Protein AF-A0A2V6LV92-F1 (afdb_monomer)

Nearest PDB structures (foldseek):
  1uk5-assembly1_A  TM=2.046E-01  e=1.422E+00  Mus musculus

Sequence (332 aa):
MMSRLGLGEHAKKVAHCPWHHDEHPSFSVFEGDDGFWHYKCFVCDTQGGDEIAFLVKHLGISRREAIKLYLEMAGFPPSRPPKSCEYPQSLASRKFPPSRRSPESPESPECLGYPMSNGQGLDGEVEKELQRLAASNACTERSIAKKRLWKLLRDLRAVDERIGPKLTNRELMPAFDEWHRLSQPFLDPAKTRDGYLAKFFAGLEKVRVPTGDGDTIKKALEGVWKLAPSELPMIPGCENAPESWRRIAALHRELSRLCGNGIYFLSYRDAAKAYDGLSHQSAYTITFALARLGVIKIVRIGDVRPNGRASEFRYLLSETENRVEEDAGFEL

pLDDT: mean 80.27, std 20.26, range [31.88, 98.06]

Solvent-accessible surface area (backbone atoms only — not comparable to full-atom values): 19850 Å² total; per-residue (Å²): 112,47,58,84,71,74,39,46,86,43,68,27,73,69,17,60,45,96,86,57,89,66,100,59,64,45,17,28,33,45,73,44,99,84,75,44,55,32,40,37,24,76,74,93,32,73,84,44,39,44,65,49,53,47,42,21,66,75,68,72,44,53,67,70,54,24,49,50,51,51,32,41,74,70,72,47,65,80,71,77,75,77,76,74,82,76,71,83,90,76,80,93,77,79,84,80,81,83,89,77,82,84,80,82,86,81,82,86,77,91,77,80,84,73,83,76,80,81,76,82,71,61,63,69,53,53,43,52,49,43,32,52,46,16,56,77,32,34,42,90,46,67,89,40,54,69,62,27,52,53,50,34,43,16,46,53,43,37,51,28,68,70,71,64,64,77,76,46,72,77,63,47,44,59,20,52,52,44,21,48,64,62,16,51,92,33,51,62,86,92,56,52,70,65,62,51,50,52,51,49,59,60,37,54,77,64,55,84,64,30,56,69,58,72,46,41,62,55,52,20,42,58,50,48,73,69,52,54,85,86,73,39,55,83,48,65,101,33,90,84,57,54,66,63,54,24,31,37,52,32,33,44,48,40,39,16,58,77,47,76,67,35,75,37,75,53,43,41,68,60,46,14,69,48,36,90,93,49,44,41,66,56,30,44,55,46,52,53,50,37,34,74,49,54,45,30,43,80,74,39,86,44,48,91,52,92,92,36,52,57,22,30,35,32,60,56,71,66,93,72,83,75,72,75,88,82,78,83,80,89,80,133

Secondary structure (DSSP, 8-state):
-GGGGT-GGG-SSSB--SSS--SS--EEEEE-TTS-EEEEETTTEEEEEEHHHHHHHHH---HHHHHHHHHHHTT-PPP-----------S---PPPP----------------------SSHHHHHHHHHHHHHHTS-SSTT-HHHHHHHHHHHHHHHHHHHSSPPPHHHHHHHHHHHHHHHGGGS-TTS-HHHHHHHHHHHHTT--S-TTTHHHHHHHHHHHHH--GGGSPPBTTBTT--HHHHHHHHHHHHHHHHTTTS-EEE-HHHHGGGSTT--HHHHHHHHHHHHHTTSEEEEEPPP-STTPPPEEEEE---TTTT----------

Radius of gyration: 30.47 Å; Cα contacts (8 Å, |Δi|>4): 358; chains: 1; bounding box: 64×69×102 Å

Mean predicted aligned error: 19.32 Å

Foldseek 3Di:
DCVVVVNPVLAAQWAQDPPDGDPGTQKGWDQDPVRFIWIAGVPPRVPTGGQLVVCCVVVVDDSVVSVQVVCVVVVNHDDDPDPPPPDPPPDPDDDDDDDDDDDDDDDDDDDDDDDDPPPPDPLVVLLVVLQVLLLVLADPAAPCLVVSLLLSLLQLVVSQVVVPHGDDPVSNVSSLVSSCVRNVVHDDPVDDSVNVVVVNVVSNVVDDHHPVRVCQLVVLLVVLVPDDLVRFDQQAPCNPDDSLLSLLLSSLVSSCVSVVQDKGFDQLCSSQSSDPPRDSVNSVVSVVVSCVSQQKPFPAPWDPDDVIGGTIMGGGDDPPPPPDPPDPDDDD

Structure (mmCIF, N/CA/C/O backbone):
data_AF-A0A2V6LV92-F1
#
_entry.id   AF-A0A2V6LV92-F1
#
loop_
_atom_site.group_PDB
_atom_site.id
_atom_site.type_symbol
_atom_site.label_atom_id
_atom_site.label_alt_id
_atom_site.label_comp_id
_atom_site.label_asym_id
_atom_site.label_entity_id
_atom_site.label_seq_id
_atom_site.pdbx_PDB_ins_code
_atom_site.Cartn_x
_atom_site.Cartn_y
_atom_site.Cartn_z
_atom_site.occupancy
_atom_site.B_iso_or_equiv
_atom_site.auth_seq_id
_atom_site.auth_comp_id
_atom_site.auth_asym_id
_atom_site.auth_atom_id
_atom_site.pdbx_PDB_model_num
ATOM 1 N N . MET A 1 1 ? 1.510 -35.273 3.169 1.00 87.75 1 MET A N 1
ATOM 2 C CA . MET A 1 1 ? 2.611 -34.989 2.218 1.00 87.75 1 MET A CA 1
ATOM 3 C C . MET A 1 1 ? 3.891 -35.741 2.580 1.00 87.75 1 MET A C 1
ATOM 5 O O . MET A 1 1 ? 4.277 -36.603 1.807 1.00 87.75 1 MET A O 1
ATOM 9 N N . MET A 1 2 ? 4.504 -35.479 3.742 1.00 90.12 2 MET A N 1
ATOM 10 C CA . MET A 1 2 ? 5.805 -36.048 4.155 1.00 90.12 2 MET A CA 1
ATOM 11 C C . MET A 1 2 ? 5.931 -37.568 3.953 1.00 90.12 2 MET A C 1
ATOM 13 O O . MET A 1 2 ? 6.894 -38.023 3.345 1.00 90.12 2 MET A O 1
ATOM 17 N N . SER A 1 3 ? 4.926 -38.354 4.355 1.00 90.06 3 SER A N 1
ATOM 18 C CA . SER A 1 3 ? 4.940 -39.816 4.178 1.00 90.06 3 SER A CA 1
ATOM 19 C C . SER A 1 3 ? 5.021 -40.255 2.713 1.00 90.06 3 SER A C 1
ATOM 21 O O . SER A 1 3 ? 5.683 -41.240 2.410 1.00 90.06 3 SER A O 1
ATOM 23 N N . ARG A 1 4 ? 4.401 -39.511 1.784 1.00 88.69 4 ARG A N 1
ATOM 24 C CA . ARG A 1 4 ? 4.462 -39.814 0.341 1.00 88.69 4 ARG A CA 1
ATOM 25 C C . ARG A 1 4 ? 5.833 -39.528 -0.269 1.00 88.69 4 ARG A C 1
ATOM 27 O O . ARG A 1 4 ? 6.149 -40.083 -1.310 1.00 88.69 4 ARG A O 1
ATOM 34 N N . LEU A 1 5 ? 6.630 -38.682 0.381 1.00 89.94 5 LEU A N 1
ATOM 35 C CA . LEU A 1 5 ? 8.011 -38.384 -0.003 1.00 89.94 5 LEU A CA 1
ATOM 36 C C . LEU A 1 5 ? 9.019 -39.321 0.685 1.00 89.94 5 LEU A C 1
ATOM 38 O O . LEU A 1 5 ? 10.217 -39.092 0.589 1.00 89.94 5 LEU A O 1
ATOM 42 N N . GLY A 1 6 ? 8.558 -40.337 1.428 1.00 91.44 6 GLY A N 1
ATOM 43 C CA . GLY A 1 6 ? 9.434 -41.208 2.220 1.00 91.44 6 GLY A CA 1
ATOM 44 C C . GLY A 1 6 ? 9.990 -40.551 3.489 1.00 91.44 6 GLY A C 1
ATOM 45 O O . GLY A 1 6 ? 10.820 -41.139 4.169 1.00 91.44 6 GLY A O 1
ATOM 46 N N . LEU A 1 7 ? 9.509 -39.357 3.852 1.00 91.75 7 LEU A N 1
ATOM 47 C CA . LEU A 1 7 ? 9.980 -38.582 5.005 1.00 91.75 7 LEU A CA 1
ATOM 48 C C . LEU A 1 7 ? 9.027 -38.663 6.205 1.00 91.75 7 LEU A C 1
ATOM 50 O O . LEU A 1 7 ? 8.944 -37.729 7.004 1.00 91.75 7 LEU A O 1
ATOM 54 N N . GLY A 1 8 ? 8.277 -39.761 6.328 1.00 88.62 8 GLY A N 1
ATOM 55 C CA . GLY A 1 8 ? 7.291 -39.945 7.400 1.00 88.62 8 GLY A CA 1
ATOM 56 C C . GLY A 1 8 ? 7.893 -39.775 8.799 1.00 88.62 8 GLY A C 1
ATOM 57 O O . GLY A 1 8 ? 7.305 -39.102 9.641 1.00 88.62 8 GLY A O 1
ATOM 58 N N . GLU A 1 9 ? 9.112 -40.274 9.014 1.00 89.56 9 GLU A N 1
ATOM 59 C CA . GLU A 1 9 ? 9.805 -40.179 10.305 1.00 89.56 9 GLU A CA 1
ATOM 60 C C . GLU A 1 9 ? 10.190 -38.751 10.712 1.00 89.56 9 GLU A C 1
ATOM 62 O O . GLU A 1 9 ? 10.347 -38.478 11.905 1.00 89.56 9 GLU A O 1
ATOM 67 N N . HIS A 1 10 ? 10.283 -37.831 9.746 1.00 90.06 10 HIS A N 1
ATOM 68 C CA . HIS A 1 10 ? 10.599 -36.419 9.975 1.00 90.06 10 HIS A CA 1
ATOM 69 C C . HIS A 1 10 ? 9.350 -35.563 10.239 1.00 90.06 10 HIS A C 1
ATOM 71 O O . HIS A 1 10 ? 9.473 -34.389 10.583 1.00 90.06 10 HIS A O 1
ATOM 77 N N . ALA A 1 11 ? 8.142 -36.119 10.085 1.00 88.94 11 ALA A N 1
ATOM 78 C CA . ALA A 1 11 ? 6.872 -35.410 10.252 1.00 88.94 11 ALA A CA 1
ATOM 79 C C . ALA A 1 11 ? 6.479 -35.271 11.736 1.00 88.94 11 ALA A C 1
ATOM 81 O O . ALA A 1 11 ? 5.394 -35.671 12.155 1.00 88.94 11 ALA A O 1
ATOM 82 N N . LYS A 1 12 ? 7.399 -34.750 12.552 1.00 89.44 12 LYS A N 1
ATOM 83 C CA . LYS A 1 12 ? 7.270 -34.616 14.007 1.00 89.44 12 LYS A CA 1
ATOM 84 C C . LYS A 1 12 ? 7.594 -33.180 14.420 1.00 89.44 12 LYS A C 1
ATOM 86 O O . LYS A 1 12 ? 8.266 -32.446 13.695 1.00 89.44 12 LYS A O 1
ATOM 91 N N . LYS A 1 13 ? 7.169 -32.790 15.627 1.00 85.69 13 LYS A N 1
ATOM 92 C CA . LYS A 1 13 ? 7.526 -31.483 16.210 1.00 85.69 13 LYS A CA 1
ATOM 93 C C . LYS A 1 13 ? 9.037 -31.316 16.401 1.00 85.69 13 LYS A C 1
ATOM 95 O O . LYS A 1 13 ? 9.510 -30.188 16.436 1.00 85.69 13 LYS A O 1
ATOM 100 N N . VAL A 1 14 ? 9.778 -32.415 16.528 1.00 90.94 14 VAL A N 1
ATOM 101 C CA . VAL A 1 14 ? 11.237 -32.440 16.668 1.00 90.94 14 VAL A CA 1
ATOM 102 C C . VAL A 1 14 ? 11.775 -33.658 15.909 1.00 90.94 14 VAL A C 1
ATOM 104 O O . VAL A 1 14 ? 11.355 -34.782 16.181 1.00 90.94 14 VAL A O 1
ATOM 107 N N . ALA A 1 15 ? 12.669 -33.435 14.946 1.00 92.94 15 ALA A N 1
ATOM 108 C CA . ALA A 1 15 ? 13.313 -34.449 14.111 1.00 92.94 15 ALA A CA 1
ATOM 109 C C . ALA A 1 15 ? 14.683 -33.960 13.597 1.00 92.94 15 ALA A C 1
ATOM 111 O O . ALA A 1 15 ? 14.985 -32.767 13.629 1.00 92.94 15 ALA A O 1
ATOM 112 N N . HIS A 1 16 ? 15.522 -34.877 13.110 1.00 92.94 16 HIS A N 1
ATOM 113 C CA . HIS A 1 16 ? 16.739 -34.499 12.383 1.00 92.94 16 HIS A CA 1
ATOM 114 C C . HIS A 1 16 ? 16.386 -33.926 11.010 1.00 92.94 16 HIS A C 1
ATOM 116 O O . HIS A 1 16 ? 15.410 -34.347 10.376 1.00 92.94 16 HIS A O 1
ATOM 122 N N . CYS A 1 17 ? 17.174 -32.952 10.560 1.00 92.31 17 CYS A N 1
ATOM 123 C CA . CYS A 1 17 ? 16.940 -32.292 9.289 1.00 92.31 17 CYS A CA 1
ATOM 124 C C . CYS A 1 17 ? 17.170 -33.248 8.104 1.00 92.31 17 CYS A C 1
ATOM 126 O O . CYS A 1 17 ? 18.166 -33.962 8.079 1.00 92.31 17 CYS A O 1
ATOM 128 N N . PRO A 1 18 ? 16.294 -33.259 7.082 1.00 92.06 18 PRO A N 1
ATOM 129 C CA . PRO A 1 18 ? 16.501 -34.082 5.889 1.00 92.06 18 PRO A CA 1
ATOM 130 C C . PRO A 1 18 ? 17.562 -33.517 4.924 1.00 92.06 18 PRO A C 1
ATOM 132 O O . PRO A 1 18 ? 17.864 -34.156 3.920 1.00 92.06 18 PRO A O 1
ATOM 135 N N . TRP A 1 19 ? 18.097 -32.314 5.176 1.00 91.12 19 TRP A N 1
ATOM 136 C CA . TRP A 1 19 ? 19.005 -31.611 4.253 1.00 91.12 19 TRP A CA 1
ATOM 137 C C . TRP A 1 19 ? 20.427 -31.403 4.774 1.00 91.12 19 TRP A C 1
ATOM 139 O O . TRP A 1 19 ? 21.297 -31.009 4.001 1.00 91.12 19 TRP A O 1
ATOM 149 N N . HIS A 1 20 ? 20.672 -31.628 6.060 1.00 89.50 20 HIS A N 1
ATOM 150 C CA . HIS A 1 20 ? 22.019 -31.618 6.621 1.00 89.50 20 HIS A CA 1
ATOM 151 C C . HIS A 1 20 ? 22.108 -32.625 7.766 1.00 89.50 20 HIS A C 1
ATOM 153 O O . HIS A 1 20 ? 21.101 -33.225 8.140 1.00 89.50 20 HIS A O 1
ATOM 159 N N . HIS A 1 21 ? 23.329 -32.872 8.231 1.00 88.88 21 HIS A N 1
ATOM 160 C CA . HIS A 1 21 ? 23.581 -33.743 9.366 1.00 88.88 21 HIS A CA 1
ATOM 161 C C . HIS A 1 21 ? 23.803 -32.901 10.621 1.00 88.88 21 HIS A C 1
ATOM 163 O O . HIS A 1 21 ? 24.611 -31.970 10.611 1.00 88.88 21 HIS A O 1
ATOM 169 N N . ASP A 1 22 ? 23.104 -33.265 11.692 1.00 86.25 22 ASP A N 1
ATOM 170 C CA . ASP A 1 22 ? 23.035 -32.495 12.925 1.00 86.25 22 ASP A CA 1
ATOM 171 C C . ASP A 1 22 ? 23.148 -33.485 14.089 1.00 86.25 22 ASP A C 1
ATOM 173 O O . ASP A 1 22 ? 22.416 -34.480 14.117 1.00 86.25 22 ASP A O 1
ATOM 177 N N . GLU A 1 23 ? 24.005 -33.196 15.073 1.00 88.62 23 GLU A N 1
ATOM 178 C CA . GLU A 1 23 ? 24.118 -34.009 16.298 1.00 88.62 23 GLU A CA 1
ATOM 179 C C . GLU A 1 23 ? 22.825 -33.978 17.131 1.00 88.62 23 GLU A C 1
ATOM 181 O O . GLU A 1 23 ? 22.486 -34.944 17.816 1.00 88.62 23 GLU A O 1
ATOM 186 N N . HIS A 1 24 ? 22.065 -32.883 17.040 1.00 89.00 24 HIS A N 1
ATOM 187 C CA . HIS A 1 24 ? 20.801 -32.693 17.744 1.00 89.00 24 HIS A CA 1
ATOM 188 C C . HIS A 1 24 ? 19.654 -32.411 16.762 1.00 89.00 24 HIS A C 1
ATOM 190 O O . HIS A 1 24 ? 19.842 -31.621 15.835 1.00 89.00 24 HIS A O 1
ATOM 196 N N . PRO A 1 25 ? 18.453 -32.990 16.966 1.00 92.25 25 PRO A N 1
ATOM 197 C CA . PRO A 1 25 ? 17.283 -32.726 16.133 1.00 92.25 25 PRO A CA 1
ATOM 198 C C . PRO A 1 25 ? 16.989 -31.225 15.980 1.00 92.25 25 PRO A C 1
ATOM 200 O O . PRO A 1 25 ? 16.652 -30.552 16.953 1.00 92.25 25 PRO A O 1
ATOM 203 N N . SER A 1 26 ? 17.099 -30.697 14.759 1.00 92.06 26 SER A N 1
ATOM 204 C CA . SER A 1 26 ? 16.942 -29.262 14.481 1.00 92.06 26 SER A CA 1
ATOM 205 C C . SER A 1 26 ? 15.728 -28.913 13.612 1.00 92.06 26 SER A C 1
ATOM 207 O O . SER A 1 26 ? 15.494 -27.734 13.332 1.00 92.06 26 SER A O 1
ATOM 209 N N . PHE A 1 27 ? 14.974 -29.918 13.158 1.00 93.94 27 PHE A N 1
ATOM 210 C CA . PHE A 1 27 ? 13.873 -29.789 12.208 1.00 93.94 27 PHE A CA 1
ATOM 211 C C . PHE A 1 27 ? 12.519 -30.063 12.867 1.00 93.94 27 PHE A C 1
ATOM 213 O O . PHE A 1 27 ? 12.364 -31.001 13.647 1.00 93.94 27 PHE A O 1
ATOM 220 N N . SER A 1 28 ? 11.522 -29.259 12.516 1.00 92.94 28 SER A N 1
ATOM 221 C CA . SER A 1 28 ? 10.174 -29.331 13.073 1.00 92.94 28 SER A CA 1
ATOM 222 C C . SER A 1 28 ? 9.133 -29.187 11.975 1.00 92.94 28 SER A C 1
ATOM 224 O O . SER A 1 28 ? 9.243 -28.292 11.138 1.00 92.94 28 SER A O 1
ATOM 226 N N . VAL A 1 29 ? 8.092 -30.018 12.030 1.00 94.00 29 VAL A N 1
ATOM 227 C CA . VAL A 1 29 ? 6.849 -29.859 11.264 1.00 94.00 29 VAL A CA 1
ATOM 228 C C . VAL A 1 29 ? 5.715 -29.573 12.240 1.00 94.00 29 VAL A C 1
ATOM 230 O O . VAL A 1 29 ? 5.569 -30.274 13.245 1.00 94.00 29 VAL A O 1
ATOM 233 N N . PHE A 1 30 ? 4.931 -28.534 11.973 1.00 92.12 30 PHE A N 1
ATOM 234 C CA . PHE A 1 30 ? 3.865 -28.080 12.863 1.00 92.12 30 PHE A CA 1
ATOM 235 C C . PHE A 1 30 ? 2.719 -27.442 12.080 1.00 92.12 30 PHE A C 1
ATOM 237 O O . PHE A 1 30 ? 2.929 -26.855 11.024 1.00 92.12 30 PHE A O 1
ATOM 244 N N . GLU A 1 31 ? 1.508 -27.556 12.609 1.00 93.50 31 GLU A N 1
ATOM 245 C CA . GLU A 1 31 ? 0.354 -26.801 12.127 1.00 93.50 31 GLU A CA 1
ATOM 246 C C . GLU A 1 31 ? 0.413 -25.394 12.733 1.00 93.50 31 GLU A C 1
ATOM 248 O O . GLU A 1 31 ? 0.633 -25.244 13.938 1.00 93.50 31 GLU A O 1
ATOM 253 N N . GLY A 1 32 ? 0.323 -24.369 11.888 1.00 85.06 32 GLY A N 1
ATOM 254 C CA . GLY A 1 32 ? 0.280 -22.978 12.317 1.00 85.06 32 GLY A CA 1
ATOM 255 C C . GLY A 1 32 ? -1.109 -22.583 12.808 1.00 85.06 32 GLY A C 1
ATOM 256 O O . GLY A 1 32 ? -2.098 -23.268 12.551 1.00 85.06 32 GLY A O 1
ATOM 257 N N . ASP A 1 33 ? -1.204 -21.421 13.453 1.00 81.69 33 ASP A N 1
ATOM 258 C CA . ASP A 1 33 ? -2.491 -20.851 13.888 1.00 81.69 33 ASP A CA 1
ATOM 259 C C . ASP A 1 33 ? -3.422 -20.508 12.702 1.00 81.69 33 ASP A C 1
ATOM 261 O O . ASP A 1 33 ? -4.603 -20.221 12.884 1.00 81.69 33 ASP A O 1
ATOM 265 N N . ASP A 1 34 ? -2.888 -20.529 11.477 1.00 80.12 34 ASP A N 1
ATOM 266 C CA . ASP A 1 34 ? -3.608 -20.373 10.215 1.00 80.12 34 ASP A CA 1
ATOM 267 C C . ASP A 1 34 ? -4.232 -21.682 9.692 1.00 80.12 34 ASP A C 1
ATOM 269 O O . ASP A 1 34 ? -4.914 -21.661 8.667 1.00 80.12 34 ASP A O 1
ATOM 273 N N . GLY A 1 35 ? -4.020 -22.805 10.389 1.00 85.25 35 GLY A N 1
ATOM 274 C CA . GLY A 1 35 ? -4.479 -24.138 9.988 1.00 85.25 35 GLY A CA 1
ATOM 275 C C . GLY A 1 35 ? -3.673 -24.754 8.840 1.00 85.25 35 GLY A C 1
ATOM 276 O O . GLY A 1 35 ? -4.072 -25.782 8.292 1.00 85.25 35 GLY A O 1
ATOM 277 N N . PHE A 1 36 ? -2.557 -24.134 8.440 1.00 86.88 36 PHE A N 1
ATOM 278 C CA . PHE A 1 36 ? -1.657 -24.663 7.415 1.00 86.88 36 PHE A CA 1
ATOM 279 C C . PHE A 1 36 ? -0.448 -25.354 8.049 1.00 86.88 36 PHE A C 1
ATOM 281 O O . PHE A 1 36 ? -0.027 -25.023 9.159 1.00 86.88 36 PHE A O 1
ATOM 288 N N . TRP A 1 37 ? 0.129 -26.329 7.345 1.00 91.31 37 TRP A N 1
ATOM 289 C CA . TRP A 1 37 ? 1.306 -27.045 7.831 1.00 91.31 37 TRP A CA 1
ATOM 290 C C . TRP A 1 37 ? 2.590 -26.338 7.411 1.00 91.31 37 TRP A C 1
ATOM 292 O O . TRP A 1 37 ? 2.850 -26.113 6.232 1.00 91.31 37 TRP A O 1
ATOM 302 N N . HIS A 1 38 ? 3.445 -26.071 8.389 1.00 93.12 38 HIS A N 1
ATOM 303 C CA . HIS A 1 38 ? 4.733 -25.419 8.205 1.00 93.12 38 HIS A CA 1
ATOM 304 C C . HIS A 1 38 ? 5.876 -26.350 8.601 1.00 93.12 38 HIS A C 1
ATOM 306 O O . HIS A 1 38 ? 5.722 -27.267 9.414 1.00 93.12 38 HIS A O 1
ATOM 312 N N . TYR A 1 39 ? 7.053 -26.089 8.040 1.00 94.19 39 TYR A N 1
ATOM 313 C CA . TYR A 1 39 ? 8.309 -26.694 8.458 1.00 94.19 39 TYR A CA 1
ATOM 314 C C . TYR A 1 39 ? 9.326 -25.619 8.836 1.00 94.19 39 TYR A C 1
ATOM 316 O O . TYR A 1 39 ? 9.320 -24.507 8.302 1.00 94.19 39 TYR A O 1
ATOM 324 N N . LYS A 1 40 ? 10.260 -25.966 9.721 1.00 92.75 40 LYS A N 1
ATOM 325 C CA . LYS A 1 40 ? 11.398 -25.107 10.048 1.00 92.75 40 LYS A CA 1
ATOM 326 C C . LYS A 1 40 ? 12.612 -25.929 10.449 1.00 92.75 40 LYS A C 1
ATOM 328 O O . LYS A 1 40 ? 12.474 -26.915 11.162 1.00 92.75 40 LYS A O 1
ATOM 333 N N . CYS A 1 41 ? 13.796 -25.493 10.022 1.00 91.88 41 CYS A N 1
ATOM 334 C CA . CYS A 1 41 ? 15.063 -25.976 10.559 1.00 91.88 41 CYS A CA 1
ATOM 335 C C . CYS A 1 41 ? 15.828 -24.803 11.167 1.00 91.88 41 CYS A C 1
ATOM 337 O O . CYS A 1 41 ? 16.206 -23.879 10.456 1.00 91.88 41 CYS A O 1
ATOM 339 N N . PHE A 1 42 ? 16.106 -24.830 12.466 1.00 87.94 42 PHE A N 1
ATOM 340 C CA . PHE A 1 42 ? 16.739 -23.683 13.132 1.00 87.94 42 PHE A CA 1
ATOM 341 C C . PHE A 1 42 ? 18.220 -23.479 12.756 1.00 87.94 42 PHE A C 1
ATOM 343 O O . PHE A 1 42 ? 18.794 -22.463 13.137 1.00 87.94 42 PHE A O 1
ATOM 350 N N . VAL A 1 43 ? 18.812 -24.400 11.984 1.00 85.94 43 VAL A N 1
ATOM 351 C CA . VAL A 1 43 ? 20.209 -24.348 11.524 1.00 85.94 43 VAL A CA 1
ATOM 352 C C . VAL A 1 43 ? 20.297 -23.981 10.038 1.00 85.94 43 VAL A C 1
ATOM 354 O O . VAL A 1 43 ? 20.728 -22.882 9.700 1.00 85.94 43 VAL A O 1
ATOM 357 N N . CYS A 1 44 ? 19.859 -24.859 9.127 1.00 84.38 44 CYS A N 1
ATOM 358 C CA . CYS A 1 44 ? 20.032 -24.654 7.681 1.00 84.38 44 CYS A CA 1
ATOM 359 C C . CYS A 1 44 ? 18.871 -23.907 6.995 1.00 84.38 44 CYS A C 1
ATOM 361 O O . CYS A 1 44 ? 18.922 -23.658 5.788 1.00 84.38 44 CYS A O 1
ATOM 363 N N . ASP A 1 45 ? 17.773 -23.630 7.707 1.00 78.00 45 ASP A N 1
ATOM 364 C CA . ASP A 1 45 ? 16.598 -22.950 7.149 1.00 78.00 45 ASP A CA 1
ATOM 365 C C . ASP A 1 45 ? 15.838 -22.136 8.197 1.00 78.00 45 ASP A C 1
ATOM 367 O O . ASP A 1 45 ? 14.710 -22.453 8.590 1.00 78.00 45 ASP A O 1
ATOM 371 N N . THR A 1 46 ? 16.485 -21.072 8.667 1.00 71.62 46 THR A N 1
ATOM 372 C CA . THR A 1 46 ? 15.979 -20.240 9.764 1.00 71.62 46 THR A CA 1
ATOM 373 C C . THR A 1 46 ? 14.652 -19.548 9.444 1.00 71.62 46 THR A C 1
ATOM 375 O O . THR A 1 46 ? 13.924 -19.180 10.370 1.00 71.62 46 THR A O 1
ATOM 378 N N . GLN A 1 47 ? 14.317 -19.399 8.158 1.00 78.69 47 GLN A N 1
ATOM 379 C CA . GLN A 1 47 ? 13.036 -18.857 7.705 1.00 78.69 47 GLN A CA 1
ATOM 380 C C . GLN A 1 47 ? 11.926 -19.914 7.760 1.00 78.69 47 GLN A C 1
ATOM 382 O O . GLN A 1 47 ? 10.828 -19.599 8.216 1.00 78.69 47 GLN A O 1
ATOM 387 N N . GLY A 1 48 ? 12.222 -21.159 7.369 1.00 86.12 48 GLY A N 1
ATOM 388 C CA . GLY A 1 48 ? 11.214 -22.210 7.226 1.00 86.12 48 GLY A CA 1
ATOM 389 C C . GLY A 1 48 ? 10.268 -21.950 6.050 1.00 86.12 48 GLY A C 1
ATOM 390 O O . GLY A 1 48 ? 10.533 -21.107 5.189 1.00 86.12 48 GLY A O 1
ATOM 391 N N . GLY A 1 49 ? 9.152 -22.674 5.997 1.00 92.44 49 GLY A N 1
ATOM 392 C CA . GLY A 1 49 ? 8.151 -22.465 4.956 1.00 92.44 49 GLY A CA 1
ATOM 393 C C . GLY A 1 49 ? 6.925 -23.364 5.058 1.00 92.44 49 GLY A C 1
ATOM 394 O O . GLY A 1 49 ? 6.838 -24.227 5.927 1.00 92.44 49 GLY A O 1
ATOM 395 N N . ASP A 1 50 ? 5.995 -23.145 4.132 1.00 93.81 50 ASP A N 1
ATOM 396 C CA . ASP A 1 50 ? 4.801 -23.969 3.923 1.00 93.81 50 ASP A CA 1
ATOM 397 C C . ASP A 1 50 ? 5.129 -25.270 3.161 1.00 93.81 50 ASP A C 1
ATOM 399 O O . ASP A 1 50 ? 6.277 -25.545 2.780 1.00 93.81 50 ASP 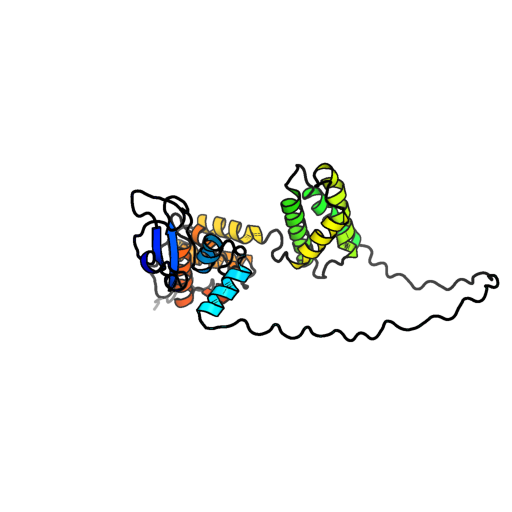A O 1
ATOM 403 N N . GLU A 1 51 ? 4.112 -26.087 2.894 1.00 93.19 51 GLU A N 1
ATOM 404 C CA . GLU A 1 51 ? 4.273 -27.357 2.188 1.00 93.19 51 GLU A CA 1
ATOM 405 C C . GLU A 1 51 ? 4.804 -27.189 0.756 1.00 93.19 51 GLU A C 1
ATOM 407 O O . GLU A 1 51 ? 5.539 -28.040 0.248 1.00 93.19 51 GLU A O 1
ATOM 412 N N . ILE A 1 52 ? 4.470 -26.080 0.093 1.00 95.44 52 ILE A N 1
ATOM 413 C CA . ILE A 1 52 ? 4.935 -25.796 -1.268 1.00 95.44 52 ILE A CA 1
ATOM 414 C C . ILE A 1 52 ? 6.414 -25.413 -1.250 1.00 95.44 52 ILE A C 1
ATOM 416 O O . ILE A 1 52 ? 7.184 -25.888 -2.087 1.00 95.44 52 ILE A O 1
ATOM 420 N N . ALA A 1 53 ? 6.831 -24.576 -0.301 1.00 93.81 53 ALA A N 1
ATOM 421 C CA . ALA A 1 53 ? 8.227 -24.227 -0.079 1.00 93.81 53 ALA A CA 1
ATOM 422 C C . ALA A 1 53 ? 9.059 -25.472 0.257 1.00 93.81 53 ALA A C 1
ATOM 424 O O . ALA A 1 53 ? 10.157 -25.624 -0.283 1.00 93.81 53 ALA A O 1
ATOM 425 N N . PHE A 1 54 ? 8.500 -26.398 1.046 1.00 94.69 54 PHE A N 1
ATOM 426 C CA . PHE A 1 54 ? 9.138 -27.677 1.345 1.00 94.69 54 PHE A CA 1
ATOM 427 C C . PHE A 1 54 ? 9.430 -28.468 0.066 1.00 94.69 54 PHE A C 1
ATOM 429 O O . PHE A 1 54 ? 10.560 -28.900 -0.142 1.00 94.69 54 PHE A O 1
ATOM 436 N N . LEU A 1 55 ? 8.440 -28.623 -0.821 1.00 94.94 55 LEU A N 1
ATOM 437 C CA . LEU A 1 55 ? 8.604 -29.351 -2.086 1.00 94.94 55 LEU A CA 1
ATOM 438 C C . LEU A 1 55 ? 9.620 -28.692 -3.018 1.00 94.94 55 LEU A C 1
ATOM 440 O O . LEU A 1 55 ? 10.450 -29.386 -3.600 1.00 94.94 55 LEU A O 1
ATOM 444 N N . VAL A 1 56 ? 9.580 -27.361 -3.138 1.00 94.31 56 VAL A N 1
ATOM 445 C CA . VAL A 1 56 ? 10.564 -26.599 -3.923 1.00 94.31 56 VAL A CA 1
ATOM 446 C C . VAL A 1 56 ? 11.976 -26.886 -3.423 1.00 94.31 56 VAL A C 1
ATOM 448 O O . VAL A 1 56 ? 12.864 -27.178 -4.220 1.00 94.31 56 VAL A O 1
ATOM 451 N N . LYS A 1 57 ? 12.181 -26.843 -2.104 1.00 92.38 57 LYS A N 1
ATOM 452 C CA . LYS A 1 57 ? 13.492 -27.069 -1.496 1.00 92.38 57 LYS A CA 1
ATOM 453 C C . LYS A 1 57 ? 13.940 -28.524 -1.588 1.00 92.38 57 LYS A C 1
ATOM 455 O O . LYS A 1 57 ? 15.088 -28.785 -1.926 1.00 92.38 57 LYS A O 1
ATOM 460 N N . HIS A 1 58 ? 13.055 -29.464 -1.274 1.00 93.38 58 HIS A N 1
ATOM 461 C CA . HIS A 1 58 ? 13.395 -30.880 -1.192 1.00 93.38 58 HIS A CA 1
ATOM 462 C C . HIS A 1 58 ? 13.616 -31.520 -2.565 1.00 93.38 58 HIS A C 1
ATOM 464 O O . HIS A 1 58 ? 14.492 -32.366 -2.698 1.00 93.38 58 HIS A O 1
ATOM 470 N N . LEU A 1 59 ? 12.860 -31.101 -3.585 1.00 91.81 59 LEU A N 1
ATOM 471 C CA . LEU A 1 59 ? 12.929 -31.689 -4.926 1.00 91.81 59 LEU A CA 1
ATOM 472 C C . LEU A 1 59 ? 13.674 -30.814 -5.944 1.00 91.81 59 LEU A C 1
ATOM 474 O O . LEU A 1 59 ? 13.902 -31.258 -7.065 1.00 91.81 59 LEU A O 1
ATOM 478 N N . GLY A 1 60 ? 14.025 -29.571 -5.598 1.00 92.56 60 GLY A N 1
ATOM 479 C CA . GLY A 1 60 ? 14.703 -28.646 -6.514 1.00 92.56 60 GLY A CA 1
ATOM 480 C C . GLY A 1 60 ? 13.847 -28.204 -7.709 1.00 92.56 60 GLY A C 1
ATOM 481 O O . GLY A 1 60 ? 14.386 -27.826 -8.746 1.00 92.56 60 GLY A O 1
ATOM 482 N N . ILE A 1 61 ? 12.518 -28.266 -7.584 1.00 93.56 61 ILE A N 1
ATOM 483 C CA . ILE A 1 61 ? 11.557 -27.950 -8.655 1.00 93.56 61 ILE A CA 1
ATOM 484 C C . ILE A 1 61 ? 11.038 -26.513 -8.562 1.00 93.56 61 ILE A C 1
ATOM 486 O O . ILE A 1 61 ? 11.075 -25.880 -7.504 1.00 93.56 61 ILE A O 1
ATOM 490 N N . SER A 1 62 ? 10.489 -25.979 -9.659 1.00 90.44 62 SER A N 1
ATOM 491 C CA . SER A 1 62 ? 9.875 -24.649 -9.628 1.00 90.44 62 SER A CA 1
ATOM 492 C C . SER A 1 62 ? 8.633 -24.621 -8.729 1.00 90.44 62 SER A C 1
ATOM 494 O O . SER A 1 62 ? 7.914 -25.609 -8.584 1.00 90.44 62 SER A O 1
ATOM 496 N N . ARG A 1 63 ? 8.288 -23.446 -8.180 1.00 90.44 63 ARG A N 1
ATOM 497 C CA . ARG A 1 63 ? 7.065 -23.280 -7.368 1.00 90.44 63 ARG A CA 1
ATOM 498 C C . ARG A 1 63 ? 5.794 -23.702 -8.122 1.00 90.44 63 ARG A C 1
ATOM 500 O O . ARG A 1 63 ? 4.870 -24.227 -7.511 1.00 90.44 63 ARG A O 1
ATOM 507 N N . ARG A 1 64 ? 5.745 -23.511 -9.447 1.00 90.06 64 ARG A N 1
ATOM 508 C CA . ARG A 1 64 ? 4.620 -23.958 -10.289 1.00 90.06 64 ARG A CA 1
ATOM 509 C C . ARG A 1 64 ? 4.514 -25.484 -10.320 1.00 90.06 64 ARG A C 1
ATOM 511 O O . ARG A 1 64 ? 3.411 -26.013 -10.216 1.00 90.06 64 ARG A O 1
ATOM 518 N N . GLU A 1 65 ? 5.639 -26.174 -10.467 1.00 91.94 65 GLU A N 1
ATOM 519 C CA . GLU A 1 65 ? 5.695 -27.640 -10.451 1.00 91.94 65 GLU A CA 1
ATOM 520 C C . GLU A 1 65 ? 5.384 -28.193 -9.063 1.00 91.94 65 GLU A C 1
ATOM 522 O O . GLU A 1 65 ? 4.616 -29.142 -8.958 1.00 91.94 65 GLU A O 1
ATOM 527 N N . ALA A 1 66 ? 5.877 -27.548 -8.003 1.00 94.62 66 ALA A N 1
ATOM 528 C CA . ALA A 1 66 ? 5.557 -27.908 -6.625 1.00 94.62 66 ALA A CA 1
ATOM 529 C C . ALA A 1 66 ? 4.052 -27.823 -6.336 1.00 94.62 66 ALA A C 1
ATOM 531 O O . ALA A 1 66 ? 3.494 -28.752 -5.764 1.00 94.62 66 ALA A O 1
ATOM 532 N N . ILE A 1 67 ? 3.371 -26.764 -6.792 1.00 92.25 67 ILE A N 1
ATOM 533 C CA . ILE A 1 67 ? 1.907 -26.645 -6.671 1.00 92.25 67 ILE A CA 1
ATOM 534 C C . ILE A 1 67 ? 1.205 -27.774 -7.429 1.00 92.25 67 ILE A C 1
ATOM 536 O O . ILE A 1 67 ? 0.296 -28.400 -6.891 1.00 92.25 67 ILE A O 1
ATOM 540 N N . LYS A 1 68 ? 1.629 -28.056 -8.668 1.00 91.81 68 LYS A N 1
ATOM 541 C CA . LYS A 1 68 ? 1.055 -29.141 -9.478 1.00 91.81 68 LYS A CA 1
ATOM 542 C C . LYS A 1 68 ? 1.199 -30.492 -8.769 1.00 91.81 68 LYS A C 1
ATOM 544 O O . LYS A 1 68 ? 0.216 -31.216 -8.657 1.00 91.81 68 LYS A O 1
ATOM 549 N N . LEU A 1 69 ? 2.394 -30.790 -8.263 1.00 92.50 69 LEU A N 1
ATOM 550 C CA . LEU A 1 69 ? 2.694 -32.025 -7.546 1.00 92.50 69 LEU A CA 1
ATOM 551 C C . LEU A 1 69 ? 1.914 -32.119 -6.228 1.00 92.50 69 LEU A C 1
ATOM 553 O O . LEU A 1 69 ? 1.389 -33.178 -5.903 1.00 92.50 69 LEU A O 1
ATOM 557 N N . TYR A 1 70 ? 1.800 -31.020 -5.478 1.00 93.44 70 TYR A N 1
ATOM 558 C CA . TYR A 1 70 ? 1.020 -30.976 -4.241 1.00 93.44 70 TYR A CA 1
ATOM 559 C C . TYR A 1 70 ? -0.462 -31.272 -4.493 1.00 93.44 70 TYR A C 1
ATOM 561 O O . TYR A 1 70 ? -1.044 -32.105 -3.802 1.00 93.44 70 TYR A O 1
ATOM 569 N N . LEU A 1 71 ? -1.057 -30.650 -5.517 1.00 91.69 71 LEU A N 1
ATOM 570 C CA . LEU A 1 71 ? -2.443 -30.907 -5.915 1.00 91.69 71 LEU A CA 1
ATOM 571 C C . LEU A 1 71 ? -2.644 -32.359 -6.365 1.00 91.69 71 LEU A C 1
ATOM 573 O O . LEU A 1 71 ? -3.596 -33.006 -5.936 1.00 91.69 71 LEU A O 1
ATOM 577 N N . GLU A 1 72 ? -1.715 -32.905 -7.150 1.00 90.75 72 GLU A N 1
ATOM 578 C CA . GLU A 1 72 ? -1.728 -34.313 -7.555 1.00 90.75 72 GLU A CA 1
ATOM 579 C C . GLU A 1 72 ? -1.645 -35.256 -6.341 1.00 90.75 72 GLU A C 1
ATOM 581 O O . GLU A 1 72 ? -2.443 -36.186 -6.217 1.00 90.75 72 GLU A O 1
ATOM 586 N N . MET A 1 73 ? -0.765 -34.969 -5.374 1.00 89.56 73 MET A N 1
ATOM 587 C CA . MET A 1 73 ? -0.709 -35.694 -4.101 1.00 89.56 73 MET A CA 1
ATOM 588 C C . MET A 1 73 ? -2.004 -35.556 -3.286 1.00 89.56 73 MET A C 1
ATOM 590 O O . MET A 1 73 ? -2.387 -36.488 -2.583 1.00 89.56 73 MET A O 1
ATOM 594 N N . ALA A 1 74 ? -2.707 -34.432 -3.380 1.00 88.81 74 ALA A N 1
ATOM 595 C CA . ALA A 1 74 ? -3.994 -34.229 -2.721 1.00 88.81 74 ALA A CA 1
ATOM 596 C C . ALA A 1 74 ? -5.180 -34.877 -3.469 1.00 88.81 74 ALA A C 1
ATOM 598 O O . ALA A 1 74 ? -6.302 -34.828 -2.976 1.00 88.81 74 ALA A O 1
ATOM 599 N N . GLY A 1 75 ? -4.953 -35.510 -4.628 1.00 88.94 75 GLY A N 1
ATOM 600 C CA . GLY A 1 75 ? -6.010 -36.123 -5.440 1.00 88.94 75 GLY A CA 1
ATOM 601 C C . GLY A 1 75 ? -6.733 -35.144 -6.372 1.00 88.94 75 GLY A C 1
ATOM 602 O O . GLY A 1 75 ? -7.768 -35.491 -6.934 1.00 88.94 75 GLY A O 1
ATOM 603 N N . PHE A 1 76 ? -6.182 -33.943 -6.570 1.00 85.69 76 PHE A N 1
ATOM 604 C CA . PHE A 1 76 ? -6.657 -32.933 -7.515 1.00 85.69 76 PHE A CA 1
ATOM 605 C C . PHE A 1 76 ? -5.718 -32.879 -8.731 1.00 85.69 76 PHE A C 1
ATOM 607 O O . PHE A 1 76 ? -4.860 -31.995 -8.810 1.00 85.69 76 PHE A O 1
ATOM 614 N N . PRO A 1 77 ? -5.818 -33.821 -9.688 1.00 74.81 77 PRO A N 1
ATOM 615 C CA . PRO A 1 77 ? -4.962 -33.791 -10.862 1.00 74.81 77 PRO A CA 1
ATOM 616 C C . PRO A 1 77 ? -5.183 -32.480 -11.632 1.00 74.81 77 PRO A C 1
ATOM 618 O O . PRO A 1 77 ? -6.310 -31.979 -11.701 1.00 74.81 77 PRO A O 1
ATOM 621 N N . PRO A 1 78 ? -4.129 -31.905 -12.231 1.00 63.12 78 PRO A N 1
ATOM 622 C CA . PRO A 1 78 ? -4.245 -30.668 -12.984 1.00 63.12 78 PRO A CA 1
ATOM 623 C C . PRO A 1 78 ? -5.250 -30.858 -14.122 1.00 63.12 78 PRO A C 1
ATOM 625 O O . PRO A 1 78 ? -5.041 -31.664 -15.031 1.00 63.12 78 PRO A O 1
ATOM 628 N N . SER A 1 79 ? -6.346 -30.100 -14.077 1.00 62.88 79 SER A N 1
ATOM 629 C CA . SER A 1 79 ? -7.300 -30.007 -15.177 1.00 62.88 79 SER A CA 1
ATOM 630 C C . SER A 1 79 ? -6.553 -29.645 -16.460 1.00 62.88 79 SER A C 1
ATOM 632 O O . SER A 1 79 ? -5.691 -28.757 -16.441 1.00 62.88 79 SER A O 1
ATOM 634 N N . ARG A 1 80 ? -6.874 -30.337 -17.567 1.00 53.09 80 ARG A N 1
ATOM 635 C CA . ARG A 1 80 ? -6.337 -30.015 -18.899 1.00 53.09 80 ARG A CA 1
ATOM 636 C C . ARG A 1 80 ? -6.407 -28.496 -19.097 1.00 53.09 80 ARG A C 1
ATOM 638 O O . ARG A 1 80 ? -7.439 -27.912 -18.754 1.00 53.09 80 ARG A O 1
ATOM 645 N N . PRO A 1 81 ? -5.349 -27.854 -19.625 1.00 50.56 81 PRO A N 1
ATOM 646 C CA . PRO A 1 81 ? -5.440 -26.443 -19.963 1.00 50.56 81 PRO A CA 1
ATOM 647 C C . PRO A 1 81 ? -6.686 -26.244 -20.840 1.00 50.56 81 PRO A C 1
ATOM 649 O O . PRO A 1 81 ? -6.969 -27.119 -21.671 1.00 50.56 81 PRO A O 1
ATOM 652 N N . PRO A 1 82 ? -7.446 -25.145 -20.665 1.00 41.62 82 PRO A N 1
ATOM 653 C CA . PRO A 1 82 ? -8.468 -24.797 -21.637 1.00 41.62 82 PRO A CA 1
ATOM 654 C C . PRO A 1 82 ? -7.793 -24.845 -23.004 1.00 41.62 82 PRO A C 1
ATOM 656 O O . PRO A 1 82 ? -6.692 -24.300 -23.151 1.00 41.62 82 PRO A O 1
ATOM 659 N N . LYS A 1 83 ? -8.398 -25.554 -23.968 1.00 41.38 83 LYS A N 1
ATOM 660 C CA . LYS A 1 83 ? -7.938 -25.516 -25.359 1.00 41.38 83 LYS A CA 1
ATOM 661 C C . LYS A 1 83 ? -7.702 -24.047 -25.684 1.00 41.38 83 LYS A C 1
ATOM 663 O O . LYS A 1 83 ? -8.592 -23.229 -25.446 1.00 41.38 83 LYS A O 1
ATOM 668 N N . SER A 1 84 ? -6.489 -23.717 -26.119 1.00 38.34 84 SER A N 1
ATOM 669 C CA . SER A 1 84 ? -6.181 -22.389 -26.629 1.00 38.34 84 SER A CA 1
ATOM 670 C C . SER A 1 84 ? -7.324 -21.980 -27.546 1.00 38.34 84 SER A C 1
ATOM 672 O O . SER A 1 84 ? -7.678 -22.746 -28.441 1.00 38.34 84 SER A O 1
ATOM 674 N N . CYS A 1 85 ? -7.932 -20.825 -27.282 1.00 33.47 85 CYS A N 1
ATOM 675 C CA . CYS A 1 85 ? -8.823 -20.204 -28.243 1.00 33.47 85 CYS A CA 1
ATOM 676 C C . CYS A 1 85 ? -7.983 -20.002 -29.508 1.00 33.47 85 CYS A C 1
ATOM 678 O O . CYS A 1 85 ? -7.088 -19.155 -29.531 1.00 33.47 85 CYS A O 1
ATOM 680 N N . GLU A 1 86 ? -8.170 -20.876 -30.495 1.00 32.34 86 GLU A N 1
ATOM 681 C CA . GLU A 1 86 ? -7.616 -20.699 -31.825 1.00 32.34 86 GLU A CA 1
ATOM 682 C C . GLU A 1 86 ? -8.203 -19.398 -32.356 1.00 32.34 86 GLU A C 1
ATOM 684 O O . GLU A 1 86 ? -9.399 -19.287 -32.622 1.00 32.34 86 GLU A O 1
ATOM 689 N N . TYR A 1 87 ? -7.355 -18.378 -32.448 1.00 34.00 87 TYR A N 1
ATOM 690 C CA . TYR A 1 87 ? -7.677 -17.179 -33.200 1.00 34.00 87 TYR A CA 1
ATOM 691 C C . TYR A 1 87 ? -7.941 -17.618 -34.648 1.00 34.00 87 TYR A C 1
ATOM 693 O O . TYR A 1 87 ? -7.073 -18.288 -35.218 1.00 34.00 87 TYR A O 1
ATOM 701 N N . PRO A 1 88 ? -9.086 -17.271 -35.264 1.00 34.19 88 PRO A N 1
ATOM 702 C CA . PRO A 1 88 ? -9.328 -17.596 -36.661 1.00 34.19 88 PRO A CA 1
ATOM 703 C C . PRO A 1 88 ? -8.208 -17.014 -37.529 1.00 34.19 88 PRO A C 1
ATOM 705 O O . PRO A 1 88 ? -8.059 -15.797 -37.664 1.00 34.19 88 PRO A O 1
ATOM 708 N N . GLN A 1 89 ? -7.394 -17.894 -38.111 1.00 43.38 89 GLN A N 1
ATOM 709 C CA . GLN A 1 89 ? -6.455 -17.551 -39.171 1.00 43.38 89 GLN A CA 1
ATOM 710 C C . GLN A 1 89 ? -7.258 -17.202 -40.428 1.00 43.38 89 GLN A C 1
ATOM 712 O O . GLN A 1 89 ? -7.482 -18.049 -41.285 1.00 43.38 89 GLN A O 1
ATOM 717 N N . SER A 1 90 ? -7.721 -15.960 -40.560 1.00 47.66 90 SER A N 1
ATOM 718 C CA . SER A 1 90 ? -8.358 -15.532 -41.809 1.00 47.66 90 SER A CA 1
ATOM 719 C C . SER A 1 90 ? -8.179 -14.047 -42.110 1.00 47.66 90 SER A C 1
ATOM 721 O O . SER A 1 90 ? -9.162 -13.333 -42.252 1.00 47.66 90 SER A O 1
ATOM 723 N N . LEU A 1 91 ? -6.933 -13.584 -42.270 1.00 45.06 91 LEU A N 1
ATOM 724 C CA . LEU A 1 91 ? -6.628 -12.409 -43.115 1.00 45.06 91 LEU A CA 1
ATOM 725 C C . LEU A 1 91 ? -5.304 -12.510 -43.907 1.00 45.06 91 LEU A C 1
ATOM 727 O O . LEU A 1 91 ? -4.962 -11.594 -44.650 1.00 45.06 91 LEU A O 1
ATOM 731 N N . ALA A 1 92 ? -4.585 -13.636 -43.856 1.00 43.69 92 ALA A N 1
ATOM 732 C CA . ALA A 1 92 ? -3.359 -13.841 -44.634 1.00 43.69 92 ALA A CA 1
ATOM 733 C C . ALA A 1 92 ? -3.632 -14.544 -45.980 1.00 43.69 92 ALA A C 1
ATOM 735 O O . ALA A 1 92 ? -3.203 -15.671 -46.206 1.00 43.69 92 ALA A O 1
ATOM 736 N N . SER A 1 93 ? -4.373 -13.897 -46.884 1.00 49.00 93 SER A N 1
ATOM 737 C CA . SER A 1 93 ? -4.260 -14.140 -48.335 1.00 49.00 93 SER A CA 1
ATOM 738 C C . SER A 1 93 ? -5.123 -13.163 -49.122 1.00 49.00 93 SER A C 1
ATOM 740 O O . SER A 1 93 ? -6.255 -13.453 -49.498 1.00 49.00 93 SER A O 1
ATOM 742 N N . ARG A 1 94 ? -4.550 -12.007 -49.453 1.00 37.12 94 ARG A N 1
ATOM 743 C CA . ARG A 1 94 ? -4.852 -11.346 -50.723 1.00 37.12 94 ARG A CA 1
ATOM 744 C C . ARG A 1 94 ? -3.528 -11.080 -51.420 1.00 37.12 94 ARG A C 1
ATOM 746 O O . ARG A 1 94 ? -2.756 -10.218 -51.018 1.00 37.12 94 ARG A O 1
ATOM 753 N N . LYS A 1 95 ? -3.248 -11.912 -52.422 1.00 37.12 95 LYS A N 1
ATOM 754 C CA . LYS A 1 95 ? -2.149 -11.737 -53.371 1.00 37.12 95 LYS A CA 1
ATOM 755 C C . LYS A 1 95 ? -2.416 -10.445 -54.149 1.00 37.12 95 LYS A C 1
ATOM 757 O O . LYS A 1 95 ? -3.461 -10.334 -54.785 1.00 37.12 95 LYS A O 1
ATOM 762 N N . PHE A 1 96 ? -1.504 -9.482 -54.087 1.00 34.22 96 PHE A N 1
ATOM 763 C CA . PHE A 1 96 ? -1.534 -8.313 -54.967 1.00 34.22 96 PHE A CA 1
ATOM 764 C C . PHE A 1 96 ? -1.078 -8.725 -56.384 1.00 34.22 96 PHE A C 1
ATOM 766 O O . PHE A 1 96 ? -0.075 -9.435 -56.495 1.00 34.22 96 PHE A O 1
ATOM 773 N N . PRO A 1 97 ? -1.770 -8.314 -57.465 1.00 35.81 97 PRO A N 1
ATOM 774 C CA . PRO A 1 97 ? -1.254 -8.433 -58.828 1.00 35.81 97 PRO A CA 1
ATOM 775 C C . PRO A 1 97 ? -0.171 -7.368 -59.112 1.00 35.81 97 PRO A C 1
ATOM 777 O O . PRO A 1 97 ? -0.120 -6.349 -58.419 1.00 35.81 97 PRO A O 1
ATOM 780 N N . PRO A 1 98 ? 0.709 -7.585 -60.110 1.00 37.81 98 PRO A N 1
ATOM 781 C CA . PRO A 1 98 ? 1.917 -6.788 -60.282 1.00 37.81 98 PRO A CA 1
ATOM 782 C C . PRO A 1 98 ? 1.666 -5.404 -60.897 1.00 37.81 98 PRO A C 1
ATOM 784 O O . PRO A 1 98 ? 0.780 -5.201 -61.727 1.00 37.81 98 PRO A O 1
ATOM 787 N N . SER A 1 99 ? 2.542 -4.489 -60.481 1.00 37.59 99 SER A N 1
ATOM 788 C CA . SER A 1 99 ? 2.698 -3.090 -60.882 1.00 37.59 99 SER A CA 1
ATOM 789 C C . SER A 1 99 ? 2.602 -2.842 -62.396 1.00 37.59 99 SER A C 1
ATOM 791 O O . SER A 1 99 ? 3.280 -3.494 -63.195 1.00 37.59 99 SER A O 1
ATOM 793 N N . ARG A 1 100 ? 1.812 -1.831 -62.785 1.00 35.66 100 ARG A N 1
ATOM 794 C CA . ARG A 1 100 ? 1.928 -1.136 -64.075 1.00 35.66 100 ARG A CA 1
ATOM 795 C C . ARG A 1 100 ? 2.251 0.340 -63.825 1.00 35.66 100 ARG A C 1
ATOM 797 O O . ARG A 1 100 ? 1.749 0.943 -62.885 1.00 35.66 100 ARG A O 1
ATOM 804 N N . ARG A 1 101 ? 3.150 0.838 -64.676 1.00 36.66 101 ARG A N 1
ATOM 805 C CA . ARG A 1 101 ? 3.899 2.104 -64.633 1.00 36.66 101 ARG A CA 1
ATOM 806 C C . ARG A 1 101 ? 3.036 3.353 -64.435 1.00 36.66 101 ARG A C 1
ATOM 808 O O . ARG A 1 101 ? 1.925 3.427 -64.951 1.00 36.66 101 ARG A O 1
ATOM 815 N N . SER A 1 102 ? 3.642 4.335 -63.772 1.00 39.81 102 SER A N 1
ATOM 816 C CA . SER A 1 102 ? 3.205 5.729 -63.674 1.00 39.81 102 SER A CA 1
ATOM 817 C C . SER A 1 102 ? 2.961 6.375 -65.041 1.00 39.81 102 SER A C 1
ATOM 819 O O . SER A 1 102 ? 3.678 6.069 -65.998 1.00 39.81 102 SER A O 1
ATOM 821 N N . PRO A 1 103 ? 2.062 7.365 -65.084 1.00 33.75 103 PRO A N 1
ATOM 822 C CA . PRO A 1 103 ? 2.314 8.608 -65.798 1.00 33.75 103 PRO A CA 1
ATOM 823 C C . PRO A 1 103 ? 2.327 9.811 -64.840 1.00 33.75 103 PRO A C 1
ATOM 825 O O . PRO A 1 103 ? 1.791 9.753 -63.734 1.00 33.75 103 PRO A O 1
ATOM 828 N N . GLU A 1 104 ? 3.017 10.857 -65.286 1.00 33.12 104 GLU A N 1
ATOM 829 C CA . GLU A 1 104 ? 3.339 12.115 -64.609 1.00 33.12 104 GLU A CA 1
ATOM 830 C C . GLU A 1 104 ? 2.178 12.868 -63.940 1.00 33.12 104 GLU A C 1
ATOM 832 O O . GLU A 1 104 ? 1.014 12.769 -64.327 1.00 33.12 104 GLU A O 1
ATOM 837 N N . SER A 1 105 ? 2.568 13.676 -62.947 1.00 38.28 105 SER A N 1
ATOM 838 C CA . SER A 1 105 ? 1.777 14.721 -62.292 1.00 38.28 105 SER A CA 1
ATOM 839 C C . SER A 1 105 ? 1.014 15.614 -63.274 1.00 38.28 105 SER A C 1
ATOM 841 O O . SER A 1 105 ? 1.514 15.933 -64.354 1.00 38.28 105 SER A O 1
ATOM 843 N N . PRO A 1 106 ? -0.107 16.183 -62.811 1.00 34.59 106 PRO A N 1
ATOM 844 C CA . PRO A 1 106 ? -0.226 17.634 -62.864 1.00 34.59 106 PRO A CA 1
ATOM 845 C C . PRO A 1 106 ? -0.554 18.249 -61.501 1.00 34.59 106 PRO A C 1
ATOM 847 O O . PRO A 1 106 ? -1.053 17.601 -60.583 1.00 34.59 106 PRO A O 1
ATOM 850 N N . GLU A 1 107 ? -0.190 19.519 -61.417 1.00 34.53 107 GLU A N 1
ATOM 851 C CA . GLU A 1 107 ? -0.166 20.414 -60.269 1.00 34.53 107 GLU A CA 1
ATOM 852 C C . GLU A 1 107 ? -1.505 20.559 -59.526 1.00 34.53 107 GLU A C 1
ATOM 854 O O . GLU A 1 107 ? -2.597 20.377 -60.065 1.00 34.53 107 GLU A O 1
ATOM 859 N N . SER A 1 108 ? -1.370 20.914 -58.249 1.00 39.53 108 SER A N 1
ATOM 860 C CA . SER A 1 108 ? -2.414 21.209 -57.270 1.00 39.53 108 SER A CA 1
ATOM 861 C C . SER A 1 108 ? -3.474 22.202 -57.765 1.00 39.53 108 SER A C 1
ATOM 863 O O . SER A 1 108 ? -3.142 23.175 -58.440 1.00 39.53 108 SER A O 1
ATOM 865 N N . PRO A 1 109 ? -4.701 22.097 -57.230 1.00 36.22 109 PRO A N 1
ATOM 866 C CA . PRO A 1 109 ? -5.395 23.294 -56.772 1.00 36.22 109 PRO A CA 1
ATOM 867 C C . PRO A 1 109 ? -5.650 23.237 -55.266 1.00 36.22 109 PRO A C 1
ATOM 869 O O . PRO A 1 109 ? -6.083 22.227 -54.709 1.00 36.22 109 PRO A O 1
ATOM 872 N N . GLU A 1 110 ? -5.358 24.367 -54.631 1.00 43.78 110 GLU A N 1
ATOM 873 C CA . GLU A 1 110 ? -5.674 24.712 -53.252 1.00 43.78 110 GLU A CA 1
ATOM 874 C C . GLU A 1 110 ? -7.106 24.314 -52.876 1.00 43.78 110 GLU A C 1
ATOM 876 O O . GLU A 1 110 ? -8.066 24.662 -53.563 1.00 43.78 110 GLU A O 1
ATOM 881 N N . CYS A 1 111 ? -7.261 23.638 -51.738 1.00 31.88 111 CYS A N 1
ATOM 882 C CA . CYS A 1 111 ? -8.565 23.455 -51.118 1.00 31.88 111 CYS A CA 1
ATOM 883 C C . CYS A 1 111 ? -8.520 23.998 -49.689 1.00 31.88 111 CYS A C 1
ATOM 885 O O . CYS A 1 111 ? -8.031 23.350 -48.764 1.00 31.88 111 CYS A O 1
ATOM 887 N N . LEU A 1 112 ? -8.960 25.255 -49.600 1.00 34.66 112 LEU A N 1
ATOM 888 C CA . LEU A 1 112 ? -9.721 25.891 -48.525 1.00 34.66 112 LEU A CA 1
ATOM 889 C C . LEU A 1 112 ? -9.643 25.227 -47.144 1.00 34.66 112 LEU A C 1
ATOM 891 O O . LEU A 1 112 ? -10.217 24.169 -46.885 1.00 34.66 112 LEU A O 1
ATOM 895 N N . GLY A 1 113 ? -8.975 25.942 -46.239 1.00 34.16 113 GLY A N 1
ATOM 896 C CA . GLY A 1 113 ? -8.867 25.601 -44.833 1.00 34.16 113 GLY A CA 1
ATOM 897 C C . GLY A 1 113 ? -10.225 25.459 -44.150 1.00 34.16 113 GLY A C 1
ATOM 898 O O . GLY A 1 113 ? -11.060 26.362 -44.172 1.00 34.16 113 GLY A O 1
ATOM 899 N N . TYR A 1 114 ? -10.389 24.334 -43.464 1.00 35.72 114 TYR A N 1
ATOM 900 C CA . TYR A 1 114 ? -11.288 24.243 -42.324 1.00 35.72 114 TYR A CA 1
ATOM 901 C C . TYR A 1 114 ? -10.572 24.827 -41.098 1.00 35.72 114 TYR A C 1
ATOM 903 O O . TYR A 1 114 ? -9.369 24.596 -40.933 1.00 35.72 114 TYR A O 1
ATOM 911 N N . PRO A 1 115 ? -11.266 25.583 -40.233 1.00 37.66 115 PRO A N 1
ATOM 912 C CA . PRO A 1 115 ? -10.644 26.180 -39.064 1.00 37.66 115 PRO A CA 1
ATOM 913 C C . PRO A 1 115 ? -10.206 25.071 -38.103 1.00 37.66 115 PRO A C 1
ATOM 915 O O . PRO A 1 115 ? -11.029 24.360 -37.527 1.00 37.66 115 PRO A O 1
ATOM 918 N N . MET A 1 116 ? -8.890 24.930 -37.924 1.00 34.59 116 MET A N 1
ATOM 919 C CA . MET A 1 116 ? -8.321 24.289 -36.742 1.00 34.59 116 MET A CA 1
ATOM 920 C C . MET A 1 116 ? -8.882 25.029 -35.528 1.00 34.59 116 MET A C 1
ATOM 922 O O . MET A 1 116 ? -8.637 26.221 -35.345 1.00 34.59 116 MET A O 1
ATOM 926 N N . SER A 1 117 ? -9.674 24.332 -34.720 1.00 37.50 117 SER A N 1
ATOM 927 C CA . SER A 1 117 ? -10.095 24.827 -33.417 1.00 37.50 117 SER A CA 1
ATOM 928 C C . SER A 1 117 ? -8.843 25.080 -32.576 1.00 37.50 117 SER A C 1
ATOM 930 O O . SER A 1 117 ? -8.205 24.140 -32.104 1.00 37.50 117 SER A O 1
ATOM 932 N N . ASN A 1 118 ? -8.481 26.351 -32.402 1.00 42.25 118 ASN A N 1
ATOM 933 C CA . ASN A 1 118 ? -7.452 26.787 -31.468 1.00 42.25 118 ASN A CA 1
ATOM 934 C C . ASN A 1 118 ? -7.937 26.549 -30.030 1.00 42.25 118 ASN A C 1
ATOM 936 O O . ASN A 1 118 ? -8.489 27.440 -29.392 1.00 42.25 118 ASN A O 1
ATOM 940 N N . GLY A 1 119 ? -7.702 25.346 -29.508 1.00 38.84 119 GLY A N 1
ATOM 941 C CA . GLY A 1 119 ? -7.699 25.063 -28.071 1.00 38.84 119 GLY A CA 1
ATOM 942 C C . GLY A 1 119 ? -6.362 25.468 -27.448 1.00 38.84 119 GLY A C 1
ATOM 943 O O . GLY A 1 119 ? -5.658 24.638 -26.894 1.00 38.84 119 GLY A O 1
ATOM 944 N N . GLN A 1 120 ? -5.942 26.723 -27.613 1.00 51.78 120 GLN A N 1
ATOM 945 C CA . GLN A 1 120 ? -4.676 27.216 -27.068 1.00 51.78 120 GLN A CA 1
ATOM 946 C C . GLN A 1 120 ? -4.924 27.923 -25.736 1.00 51.78 120 GLN A C 1
ATOM 948 O O . GLN A 1 120 ? -5.472 29.020 -25.689 1.00 51.78 120 GLN A O 1
ATOM 953 N N . GLY A 1 121 ? -4.495 27.269 -24.658 1.00 42.28 121 GLY A N 1
ATOM 954 C CA . GLY A 1 121 ? -4.401 27.848 -23.319 1.00 42.28 121 GLY A CA 1
ATOM 955 C C . GLY A 1 121 ? -3.993 26.815 -22.271 1.00 42.28 121 GLY A C 1
ATOM 956 O O . GLY A 1 121 ? -3.045 27.043 -21.531 1.00 42.28 121 GLY A O 1
ATOM 957 N N . LEU A 1 122 ? -4.651 25.651 -22.269 1.00 50.31 122 LEU A N 1
ATOM 958 C CA . LEU A 1 122 ? -4.494 24.637 -21.218 1.00 50.31 122 LEU A CA 1
ATOM 959 C C . LEU A 1 122 ? -3.437 23.567 -21.559 1.00 50.31 122 LEU A C 1
ATOM 961 O O . LEU A 1 122 ? -2.620 23.232 -20.703 1.00 50.31 122 LEU A O 1
ATOM 965 N N . ASP A 1 123 ? -3.364 23.114 -22.815 1.00 64.75 123 ASP A N 1
ATOM 966 C CA . ASP A 1 123 ? -2.471 22.016 -23.232 1.00 64.75 123 ASP A CA 1
ATOM 967 C C . ASP A 1 123 ? -0.980 22.332 -23.005 1.00 64.75 123 ASP A C 1
ATOM 969 O O . ASP A 1 123 ? -0.214 21.501 -22.519 1.00 64.75 123 ASP A O 1
ATOM 973 N N . GLY A 1 124 ? -0.561 23.570 -23.292 1.00 75.94 124 GLY A N 1
ATOM 974 C CA . GLY A 1 124 ? 0.843 23.978 -23.174 1.00 75.94 124 GLY A CA 1
ATOM 975 C C . GLY A 1 124 ? 1.319 24.219 -21.737 1.00 75.94 124 GLY A C 1
ATOM 976 O O . GLY A 1 124 ? 2.522 24.177 -21.475 1.00 75.94 124 GLY A O 1
ATOM 977 N N . GLU A 1 125 ? 0.411 24.499 -20.799 1.00 82.56 125 GLU A N 1
ATOM 978 C CA . GLU A 1 125 ? 0.755 24.641 -19.380 1.00 82.56 125 GLU A CA 1
ATOM 979 C C . GLU A 1 125 ? 0.856 23.273 -18.704 1.00 82.56 125 GLU A C 1
ATOM 981 O O . GLU A 1 125 ? 1.841 23.009 -18.008 1.00 82.56 125 GLU A O 1
ATOM 9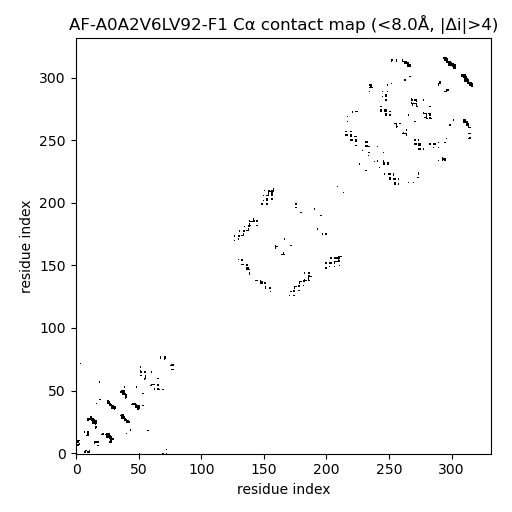86 N N . VAL A 1 126 ? -0.094 22.379 -19.000 1.00 84.75 126 VAL A N 1
ATOM 987 C CA . VAL A 1 126 ? -0.061 20.984 -18.549 1.00 84.75 126 VAL A CA 1
ATOM 988 C C . VAL A 1 126 ? 1.207 20.302 -19.055 1.00 84.75 126 VAL A C 1
ATOM 990 O O . VAL A 1 126 ? 1.954 19.749 -18.254 1.00 84.75 126 VAL A O 1
ATOM 993 N N . GLU A 1 127 ? 1.540 20.414 -20.343 1.00 86.81 127 GLU A N 1
ATOM 994 C CA . GLU A 1 127 ? 2.761 19.815 -20.898 1.00 86.81 127 GLU A CA 1
ATOM 995 C C . GLU A 1 127 ? 4.036 20.283 -20.168 1.00 86.81 127 GLU A C 1
ATOM 997 O O . GLU A 1 127 ? 4.885 19.466 -19.794 1.00 86.81 127 GLU A O 1
ATOM 1002 N N . LYS A 1 128 ? 4.152 21.589 -19.886 1.00 89.44 128 LYS A N 1
ATOM 1003 C CA . LYS A 1 128 ? 5.278 22.150 -19.119 1.00 89.44 128 LYS A CA 1
ATOM 1004 C C . LYS A 1 128 ? 5.334 21.598 -17.700 1.00 89.44 128 LYS A C 1
ATOM 1006 O O . LYS A 1 128 ? 6.424 21.354 -17.183 1.00 89.44 128 LYS A O 1
ATOM 1011 N N . GLU A 1 129 ? 4.191 21.417 -17.048 1.00 92.31 129 GLU A N 1
ATOM 1012 C CA . GLU A 1 129 ? 4.136 20.796 -15.727 1.00 92.31 129 GLU A CA 1
ATOM 1013 C C . GLU A 1 129 ? 4.607 19.338 -15.777 1.00 92.31 129 GLU A C 1
ATOM 1015 O O . GLU A 1 129 ? 5.464 18.951 -14.979 1.00 92.31 129 GLU A O 1
ATOM 1020 N N . LEU A 1 130 ? 4.133 18.549 -16.748 1.00 92.94 130 LEU A N 1
ATOM 1021 C CA . LEU A 1 130 ? 4.550 17.154 -16.914 1.00 92.94 130 LEU A CA 1
ATOM 1022 C C . LEU A 1 130 ? 6.068 17.043 -17.149 1.00 92.94 130 LEU A C 1
ATOM 1024 O O . LEU A 1 130 ? 6.725 16.178 -16.566 1.00 92.94 130 LEU A O 1
ATOM 1028 N N . GLN A 1 131 ? 6.655 17.953 -17.931 1.00 93.62 131 GLN A N 1
ATOM 1029 C CA . GLN A 1 131 ? 8.107 18.032 -18.135 1.00 93.62 131 GLN A CA 1
ATOM 1030 C C . GLN A 1 131 ? 8.868 18.421 -16.858 1.00 93.62 131 GLN A C 1
ATOM 1032 O O . GLN A 1 131 ? 9.910 17.838 -16.554 1.00 93.62 131 GLN A O 1
ATOM 1037 N N . ARG A 1 132 ? 8.353 19.360 -16.053 1.00 92.94 132 ARG A N 1
ATOM 1038 C CA . ARG A 1 132 ? 8.956 19.696 -14.747 1.00 92.94 132 ARG A CA 1
ATOM 1039 C C . ARG A 1 132 ? 8.924 18.506 -13.788 1.00 92.94 132 ARG A C 1
ATOM 1041 O O . ARG A 1 132 ? 9.896 18.266 -13.069 1.00 92.94 132 ARG A O 1
ATOM 1048 N N . LEU A 1 133 ? 7.829 17.745 -13.779 1.00 93.50 133 LEU A N 1
ATOM 1049 C CA . LEU A 1 133 ? 7.716 16.506 -13.007 1.00 93.50 133 LEU A CA 1
ATOM 1050 C C . LEU A 1 133 ? 8.698 15.443 -13.508 1.00 93.50 133 LEU A C 1
ATOM 1052 O O . LEU A 1 133 ? 9.334 14.769 -12.699 1.00 93.50 133 LEU A O 1
ATOM 1056 N N . ALA A 1 134 ? 8.876 15.319 -14.822 1.00 95.12 134 ALA A N 1
ATOM 1057 C CA . ALA A 1 134 ? 9.882 14.445 -15.415 1.00 95.12 134 ALA A CA 1
ATOM 1058 C C . ALA A 1 134 ? 11.303 14.817 -14.970 1.00 95.12 134 ALA A C 1
ATOM 1060 O O . ALA A 1 134 ? 12.054 13.947 -14.524 1.00 95.12 134 ALA A O 1
ATOM 1061 N N . ALA A 1 135 ? 11.642 16.107 -15.008 1.00 94.25 135 ALA A N 1
ATOM 1062 C CA . ALA A 1 135 ? 12.946 16.611 -14.599 1.00 94.25 135 ALA A CA 1
ATOM 1063 C C . ALA A 1 135 ? 13.223 16.408 -13.102 1.00 94.25 135 ALA A C 1
ATOM 1065 O O . ALA A 1 135 ? 14.288 15.915 -12.733 1.00 94.25 135 ALA A O 1
ATOM 1066 N N . SER A 1 136 ? 12.256 16.708 -12.229 1.00 93.69 136 SER A N 1
ATOM 1067 C CA . SER A 1 136 ? 12.409 16.510 -10.776 1.00 93.69 136 SER A CA 1
ATOM 1068 C C . SER A 1 136 ? 12.532 15.033 -10.375 1.00 93.69 136 SER A C 1
ATOM 1070 O O . SER A 1 136 ? 13.108 14.701 -9.335 1.00 93.69 136 SER A O 1
ATOM 1072 N N . ASN A 1 137 ? 12.032 14.132 -11.223 1.00 95.25 137 ASN A N 1
ATOM 1073 C CA . ASN A 1 137 ? 12.147 12.689 -11.063 1.00 95.25 137 ASN A CA 1
ATOM 1074 C C . ASN A 1 137 ? 13.270 12.061 -11.896 1.00 95.25 137 ASN A C 1
ATOM 1076 O O . ASN A 1 137 ? 13.348 10.832 -11.952 1.00 95.25 137 ASN A O 1
ATOM 1080 N N . ALA A 1 138 ? 14.145 12.844 -12.526 1.00 95.06 138 ALA A N 1
ATOM 1081 C CA . ALA A 1 138 ? 15.289 12.301 -13.245 1.00 95.06 138 ALA A CA 1
ATOM 1082 C C . ALA A 1 138 ? 16.229 11.523 -12.306 1.00 95.06 138 ALA A C 1
ATOM 1084 O O . ALA A 1 138 ? 16.283 11.734 -11.088 1.00 95.06 138 ALA A O 1
ATOM 1085 N N . CYS A 1 139 ? 16.961 10.567 -12.871 1.00 94.19 139 CYS A N 1
ATOM 1086 C CA . CYS A 1 139 ? 17.975 9.835 -12.124 1.00 94.19 139 CYS A CA 1
ATOM 1087 C C . CYS A 1 139 ? 19.165 10.753 -11.826 1.00 94.19 139 CYS A C 1
ATOM 1089 O O . CYS A 1 139 ? 19.600 11.500 -12.692 1.00 94.19 139 CYS A O 1
ATOM 1091 N N . THR A 1 140 ? 19.696 10.664 -10.609 1.00 92.94 140 THR A N 1
ATOM 1092 C CA . THR A 1 140 ? 20.893 11.393 -10.154 1.00 92.94 140 THR A CA 1
ATOM 1093 C C . THR A 1 140 ? 22.062 10.458 -9.841 1.00 92.94 140 THR A C 1
ATOM 1095 O O . THR A 1 140 ? 23.173 10.909 -9.593 1.00 92.94 140 THR A O 1
ATOM 1098 N N . GLU A 1 141 ? 21.808 9.151 -9.815 1.00 90.62 141 GLU A N 1
ATOM 1099 C CA . GLU A 1 141 ? 22.773 8.099 -9.504 1.00 90.62 141 GLU A CA 1
ATOM 1100 C C . GLU A 1 141 ? 22.339 6.786 -10.171 1.00 90.62 141 GLU A C 1
ATOM 1102 O O . GLU A 1 141 ? 21.198 6.637 -10.625 1.00 90.62 141 GLU A O 1
ATOM 1107 N N . ARG A 1 142 ? 23.253 5.815 -10.255 1.00 86.88 142 ARG A N 1
ATOM 1108 C CA . ARG A 1 142 ? 22.953 4.496 -10.831 1.00 86.88 142 ARG A CA 1
ATOM 1109 C C . ARG A 1 142 ? 21.999 3.707 -9.922 1.00 86.88 142 ARG A C 1
ATOM 1111 O O . ARG A 1 142 ? 21.863 3.982 -8.737 1.00 86.88 142 ARG A O 1
ATOM 1118 N N . SER A 1 143 ? 21.321 2.708 -10.486 1.00 83.31 143 SER A N 1
ATOM 1119 C CA . SER A 1 143 ? 20.439 1.765 -9.766 1.00 83.31 143 SER A CA 1
ATOM 1120 C C . SER A 1 143 ? 19.125 2.327 -9.190 1.00 83.31 143 SER A C 1
ATOM 1122 O O . SER A 1 143 ? 18.290 1.542 -8.739 1.00 83.31 143 SER A O 1
ATOM 1124 N N . ILE A 1 144 ? 18.847 3.635 -9.284 1.00 89.69 144 ILE A N 1
ATOM 1125 C CA . ILE A 1 144 ? 17.572 4.224 -8.814 1.00 89.69 144 ILE A CA 1
ATOM 1126 C C . ILE A 1 144 ? 16.506 4.409 -9.900 1.00 89.69 144 ILE A C 1
ATOM 1128 O O . ILE A 1 144 ? 15.386 4.822 -9.591 1.00 89.69 144 ILE A O 1
ATOM 1132 N N . ALA A 1 145 ? 16.800 4.058 -11.156 1.00 90.12 145 ALA A N 1
ATOM 1133 C CA . ALA A 1 145 ? 15.907 4.291 -12.294 1.00 90.12 145 ALA A CA 1
ATOM 1134 C C . ALA A 1 145 ? 14.495 3.721 -12.095 1.00 90.12 145 ALA A C 1
ATOM 1136 O O . ALA A 1 145 ? 13.511 4.388 -12.393 1.00 90.12 145 ALA A O 1
ATOM 1137 N N . LYS A 1 146 ? 14.372 2.520 -11.511 1.00 89.62 146 LYS A N 1
ATOM 1138 C CA . LYS A 1 146 ? 13.063 1.920 -11.198 1.00 89.62 146 LYS A CA 1
ATOM 1139 C C . LYS A 1 146 ? 12.267 2.770 -10.201 1.00 89.62 146 LYS A C 1
ATOM 1141 O O . LYS A 1 146 ? 11.074 2.972 -10.397 1.00 89.62 146 LYS A O 1
ATOM 1146 N N . LYS A 1 147 ? 12.917 3.250 -9.136 1.00 88.50 147 LYS A N 1
ATOM 1147 C CA . LYS A 1 147 ? 12.291 4.054 -8.074 1.00 88.50 147 LYS A CA 1
ATOM 1148 C C . LYS A 1 147 ? 11.856 5.420 -8.606 1.00 88.50 147 LYS A C 1
ATOM 1150 O O . LYS A 1 147 ? 10.735 5.843 -8.349 1.00 88.50 147 LYS A O 1
ATOM 1155 N N . ARG A 1 148 ? 12.733 6.074 -9.368 1.00 93.94 148 ARG A N 1
ATOM 1156 C CA . ARG A 1 148 ? 12.500 7.384 -9.985 1.00 93.94 148 ARG A CA 1
ATOM 1157 C C . ARG A 1 148 ? 11.395 7.348 -11.038 1.00 93.94 148 ARG A C 1
ATOM 1159 O O . ARG A 1 148 ? 10.451 8.123 -10.938 1.00 93.94 148 ARG A O 1
ATOM 1166 N N . LEU A 1 149 ? 11.437 6.372 -11.947 1.00 93.31 149 LEU A N 1
ATOM 1167 C CA . LEU A 1 149 ? 10.366 6.145 -12.917 1.00 93.31 149 LEU A CA 1
ATOM 1168 C C . LEU A 1 149 ? 9.029 5.881 -12.213 1.00 93.31 149 LEU A C 1
ATOM 1170 O O . LEU A 1 149 ? 8.017 6.458 -12.582 1.00 93.31 149 LEU A O 1
ATOM 1174 N N . TRP A 1 150 ? 9.014 5.064 -11.153 1.00 92.00 150 TRP A N 1
ATOM 1175 C CA . TRP A 1 150 ? 7.790 4.807 -10.387 1.00 92.00 150 TRP A CA 1
ATOM 1176 C C . TRP A 1 150 ? 7.220 6.063 -9.721 1.00 92.00 150 TRP A C 1
ATOM 1178 O O . TRP A 1 150 ? 6.005 6.238 -9.693 1.00 92.00 150 TRP A O 1
ATOM 1188 N N . LYS A 1 151 ? 8.075 6.949 -9.198 1.00 90.38 151 LYS A N 1
ATOM 1189 C CA . LYS A 1 151 ? 7.633 8.224 -8.622 1.00 90.38 151 LYS A CA 1
ATOM 1190 C C . LYS A 1 151 ? 7.061 9.159 -9.690 1.00 90.38 151 LYS A C 1
ATOM 1192 O O . LYS A 1 151 ? 5.977 9.686 -9.466 1.00 90.38 151 LYS A O 1
ATOM 1197 N N . LEU A 1 152 ? 7.711 9.273 -10.851 1.00 94.56 152 LEU A N 1
ATOM 1198 C CA . LEU A 1 152 ? 7.179 10.029 -11.987 1.00 94.56 152 LEU A CA 1
ATOM 1199 C C . LEU A 1 152 ? 5.774 9.548 -12.365 1.00 94.56 152 LEU A C 1
ATOM 1201 O O . LEU A 1 152 ? 4.856 10.348 -12.451 1.00 94.56 152 LEU A O 1
ATOM 1205 N N . LEU A 1 153 ? 5.570 8.237 -12.506 1.00 94.38 153 LEU A N 1
ATOM 1206 C CA . LEU A 1 153 ? 4.261 7.670 -12.856 1.00 94.38 153 LEU A CA 1
ATOM 1207 C C . LEU A 1 153 ? 3.156 8.028 -11.845 1.00 94.38 153 LEU A C 1
ATOM 1209 O O . LEU A 1 153 ? 2.004 8.220 -12.228 1.00 94.38 153 LEU A O 1
ATOM 1213 N N . ARG A 1 154 ? 3.497 8.130 -10.555 1.00 91.19 154 ARG A N 1
ATOM 1214 C CA . ARG A 1 154 ? 2.570 8.590 -9.510 1.00 91.19 154 ARG A CA 1
ATOM 1215 C C . ARG A 1 154 ? 2.274 10.084 -9.597 1.00 91.19 154 ARG A C 1
ATOM 1217 O O . ARG A 1 154 ? 1.144 10.477 -9.327 1.00 91.19 154 ARG A O 1
ATOM 1224 N N . ASP A 1 155 ? 3.266 10.889 -9.964 1.00 89.12 155 ASP A N 1
ATOM 1225 C CA . ASP A 1 155 ? 3.101 12.330 -10.174 1.00 89.12 155 ASP A CA 1
ATOM 1226 C C . ASP A 1 155 ? 2.218 12.615 -11.392 1.00 89.12 155 ASP A C 1
ATOM 1228 O O . ASP A 1 155 ? 1.289 13.408 -11.297 1.00 89.12 155 ASP A O 1
ATOM 1232 N N . LEU A 1 156 ? 2.432 11.898 -12.498 1.00 91.56 156 LEU A N 1
ATOM 1233 C CA . LEU A 1 156 ? 1.603 12.020 -13.701 1.00 91.56 156 LEU A CA 1
ATOM 1234 C C . LEU A 1 156 ? 0.145 11.636 -13.421 1.00 91.56 156 LEU A C 1
ATOM 1236 O O . LEU A 1 156 ? -0.760 12.331 -13.865 1.00 91.56 156 LEU A O 1
ATOM 1240 N N . ARG A 1 157 ? -0.094 10.585 -12.624 1.00 88.31 157 ARG A N 1
ATOM 1241 C CA . ARG A 1 157 ? -1.453 10.218 -12.195 1.00 88.31 157 ARG A CA 1
ATOM 1242 C C . ARG A 1 157 ? -2.111 11.290 -11.315 1.00 88.31 157 ARG A C 1
ATOM 1244 O O . ARG A 1 157 ? -3.314 11.477 -11.407 1.00 88.31 157 ARG A 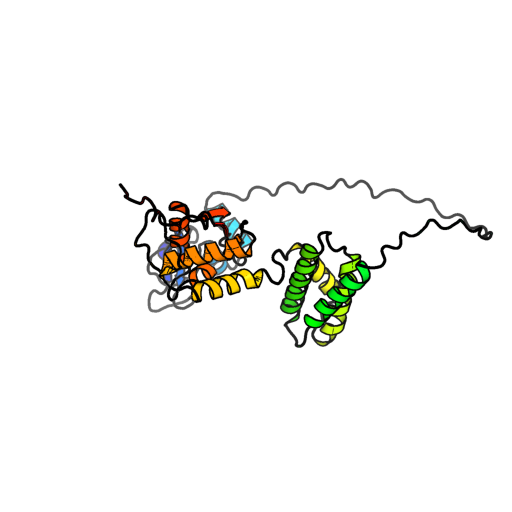O 1
ATOM 1251 N N . ALA A 1 158 ? -1.348 11.995 -10.480 1.00 84.38 158 ALA A N 1
ATOM 1252 C CA . ALA A 1 158 ? -1.901 13.087 -9.673 1.00 84.38 158 ALA A CA 1
ATOM 1253 C C . ALA A 1 158 ? -2.375 14.254 -10.550 1.00 84.38 158 ALA A C 1
ATOM 1255 O O . ALA A 1 158 ? -3.398 14.869 -10.262 1.00 84.38 158 ALA A O 1
ATOM 1256 N N . VAL A 1 159 ? -1.652 14.532 -11.640 1.00 86.06 159 VAL A N 1
ATOM 1257 C CA . VAL A 1 159 ? -2.084 15.510 -12.645 1.00 86.06 159 VAL A CA 1
ATOM 1258 C C . VAL A 1 159 ? -3.328 15.011 -13.382 1.00 86.06 159 VAL A C 1
ATOM 1260 O O . VAL A 1 159 ? -4.287 15.769 -13.484 1.00 86.06 159 VAL A O 1
ATOM 1263 N N . ASP A 1 160 ? -3.336 13.744 -13.811 1.00 86.88 160 ASP A N 1
ATOM 1264 C CA . ASP A 1 160 ? -4.460 13.070 -14.487 1.00 86.88 160 ASP A CA 1
ATOM 1265 C C . ASP A 1 160 ? -5.782 13.217 -13.709 1.00 86.88 160 ASP A C 1
ATOM 1267 O O . ASP A 1 160 ? -6.800 13.646 -14.249 1.00 86.88 160 ASP A O 1
ATOM 1271 N N . GLU A 1 161 ? -5.755 12.947 -12.402 1.00 82.31 161 GLU A N 1
ATOM 1272 C CA . GLU A 1 161 ? -6.937 13.066 -11.538 1.00 82.31 161 GLU A CA 1
ATOM 1273 C C . GLU A 1 161 ? -7.374 14.517 -11.308 1.00 82.31 161 GLU A C 1
ATOM 1275 O O . GLU A 1 161 ? -8.565 14.785 -11.153 1.00 82.31 161 GLU A O 1
ATOM 1280 N N . ARG A 1 162 ? -6.431 15.465 -11.302 1.00 82.69 162 ARG A N 1
ATOM 1281 C CA . ARG A 1 162 ? -6.722 16.884 -11.070 1.00 82.69 162 ARG A CA 1
ATOM 1282 C C . ARG A 1 162 ? -7.364 17.552 -12.281 1.00 82.69 162 ARG A C 1
ATOM 1284 O O . ARG A 1 162 ? -8.220 18.415 -12.105 1.00 82.69 162 ARG A O 1
ATOM 1291 N N . ILE A 1 163 ? -6.920 17.211 -13.489 1.00 81.12 163 ILE A N 1
ATOM 1292 C CA . ILE A 1 163 ? -7.411 17.860 -14.710 1.00 81.12 163 ILE A CA 1
ATOM 1293 C C . ILE A 1 163 ? -8.787 17.329 -15.126 1.00 81.12 163 ILE A C 1
ATOM 1295 O O . ILE A 1 163 ? -9.560 18.091 -15.699 1.00 81.12 163 ILE A O 1
ATOM 1299 N N . GLY A 1 164 ? -9.120 16.074 -14.794 1.00 67.94 164 GLY A N 1
ATOM 1300 C CA . GLY A 1 164 ? -10.406 15.434 -15.090 1.00 67.94 164 GLY A CA 1
ATOM 1301 C C . GLY A 1 164 ? -10.368 14.529 -16.332 1.00 67.94 164 GLY A C 1
ATOM 1302 O O . GLY A 1 164 ? -10.644 13.334 -16.202 1.00 67.94 164 GLY A O 1
ATOM 1303 N N . PRO A 1 165 ? -10.041 15.040 -17.540 1.00 78.44 165 PRO A N 1
ATOM 1304 C CA . PRO A 1 165 ? -9.774 14.210 -18.710 1.00 78.44 165 PRO A CA 1
ATOM 1305 C C . PRO A 1 165 ? -8.501 13.382 -18.546 1.00 78.44 165 PRO A C 1
ATOM 1307 O O . PRO A 1 165 ? -7.492 13.875 -18.052 1.00 78.44 165 PRO A O 1
ATOM 1310 N N . LYS A 1 166 ? -8.533 12.137 -19.034 1.00 81.06 166 LYS A N 1
ATOM 1311 C CA . LYS A 1 166 ? -7.355 11.269 -19.010 1.00 81.06 166 LYS A CA 1
ATOM 1312 C C . LYS A 1 166 ? -6.270 11.821 -19.942 1.00 81.06 166 LYS A C 1
ATOM 1314 O O . LYS A 1 166 ? -6.534 11.977 -21.136 1.00 81.06 166 LYS A O 1
ATOM 1319 N N . LEU A 1 167 ? -5.060 12.021 -19.423 1.00 86.81 167 LEU A N 1
ATOM 1320 C CA . LEU A 1 167 ? -3.872 12.384 -20.191 1.00 86.81 167 LEU A CA 1
ATOM 1321 C C . LEU A 1 167 ? -3.682 11.403 -21.350 1.00 86.81 167 LEU A C 1
ATOM 1323 O O . LEU A 1 167 ? -3.605 10.180 -21.177 1.00 86.81 167 LEU A O 1
ATOM 1327 N N . THR A 1 168 ? -3.596 11.948 -22.553 1.00 88.69 168 THR A N 1
ATOM 1328 C CA . THR A 1 168 ? -3.374 11.183 -23.771 1.00 88.69 168 THR A CA 1
ATOM 1329 C C . THR A 1 168 ? -1.918 10.742 -23.874 1.00 88.69 168 THR A C 1
ATOM 1331 O O . THR A 1 168 ? -0.996 11.367 -23.347 1.00 88.69 168 THR A O 1
ATOM 1334 N N . ASN A 1 169 ? -1.671 9.681 -24.649 1.00 86.88 169 ASN A N 1
ATOM 1335 C CA . ASN A 1 169 ? -0.302 9.248 -24.933 1.00 86.88 169 ASN A CA 1
ATOM 1336 C C . ASN A 1 169 ? 0.538 10.375 -25.558 1.00 86.88 169 ASN A C 1
ATOM 1338 O O . ASN A 1 169 ? 1.733 10.443 -25.300 1.00 86.88 169 ASN A O 1
ATOM 1342 N N . ARG A 1 170 ? -0.077 11.274 -26.340 1.00 85.31 170 ARG A N 1
ATOM 1343 C CA . ARG A 1 170 ? 0.610 12.409 -26.968 1.00 85.31 170 ARG A CA 1
ATOM 1344 C C . ARG A 1 170 ? 1.147 13.400 -25.932 1.00 85.31 170 ARG A C 1
ATOM 1346 O O . ARG A 1 170 ? 2.270 13.855 -26.092 1.00 85.31 170 ARG A O 1
ATOM 1353 N N . GLU A 1 171 ? 0.385 13.681 -24.879 1.00 88.38 171 GLU A N 1
ATOM 1354 C CA . GLU A 1 171 ? 0.784 14.587 -23.788 1.00 88.38 171 GLU A CA 1
ATOM 1355 C C . GLU A 1 171 ? 1.820 13.947 -22.851 1.00 88.38 171 GLU A C 1
ATOM 1357 O O . GLU A 1 171 ? 2.672 14.628 -22.286 1.00 88.38 171 GLU A O 1
ATOM 1362 N N . LEU A 1 172 ? 1.788 12.619 -22.709 1.00 91.50 172 LEU A N 1
ATOM 1363 C CA . LEU A 1 172 ? 2.708 11.871 -21.846 1.00 91.50 172 LEU A CA 1
ATOM 1364 C C . LEU A 1 172 ? 4.096 11.657 -22.471 1.00 91.50 172 LEU A C 1
ATOM 1366 O O . LEU 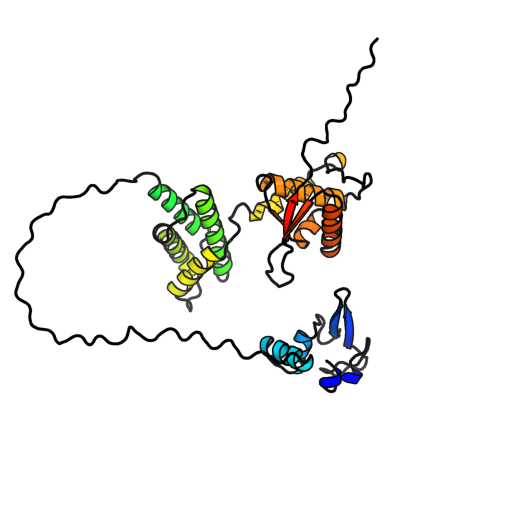A 1 172 ? 5.082 11.522 -21.742 1.00 91.50 172 LEU A O 1
ATOM 1370 N N . MET A 1 173 ? 4.187 11.611 -23.805 1.00 92.38 173 MET A N 1
ATOM 1371 C CA . MET A 1 173 ? 5.447 11.366 -24.517 1.00 92.38 173 MET A CA 1
ATOM 1372 C C . MET A 1 173 ? 6.543 12.402 -24.198 1.00 92.38 173 MET A C 1
ATOM 1374 O O . MET A 1 173 ? 7.637 11.971 -23.828 1.00 92.38 173 MET A O 1
ATOM 1378 N N . PRO A 1 174 ? 6.282 13.726 -24.232 1.00 93.12 174 PRO A N 1
ATOM 1379 C CA . PRO A 1 174 ? 7.274 14.737 -23.861 1.00 93.12 174 PRO A CA 1
ATOM 1380 C C . PRO A 1 174 ? 7.838 14.561 -22.446 1.00 93.12 174 PRO A C 1
ATOM 1382 O O . PRO A 1 174 ? 9.031 14.753 -22.220 1.00 93.12 174 PRO A O 1
ATOM 1385 N N . ALA A 1 175 ? 7.003 14.148 -21.487 1.00 94.75 175 ALA A N 1
ATOM 1386 C CA . ALA A 1 175 ? 7.442 13.888 -20.119 1.00 94.75 175 ALA A CA 1
ATOM 1387 C C . ALA A 1 175 ? 8.363 12.661 -20.035 1.00 94.75 175 ALA A C 1
ATOM 1389 O O . ALA A 1 175 ? 9.379 12.687 -19.338 1.00 94.75 175 ALA A O 1
ATOM 1390 N N . PHE A 1 176 ? 8.048 11.586 -20.764 1.00 96.88 176 PHE A N 1
ATOM 1391 C CA . PHE A 1 176 ? 8.946 10.436 -20.855 1.00 96.88 176 PHE A CA 1
ATOM 1392 C C . PHE A 1 176 ? 10.280 10.814 -21.504 1.00 96.88 176 PHE A C 1
ATOM 1394 O O . PHE A 1 176 ? 11.334 10.448 -20.979 1.00 96.88 176 PHE A O 1
ATOM 1401 N N . ASP A 1 177 ? 10.238 11.535 -22.624 1.00 95.75 177 ASP A N 1
ATOM 1402 C CA . ASP A 1 177 ? 11.436 11.919 -23.365 1.00 95.75 177 ASP A CA 1
ATOM 1403 C C . ASP A 1 177 ? 12.358 12.787 -22.508 1.00 95.75 177 ASP A C 1
ATOM 1405 O O . ASP A 1 177 ? 13.562 12.527 -22.452 1.00 95.75 177 ASP A O 1
ATOM 1409 N N . GLU A 1 178 ? 11.799 13.735 -21.756 1.00 97.12 178 GLU A N 1
ATOM 1410 C CA . GLU A 1 178 ? 12.57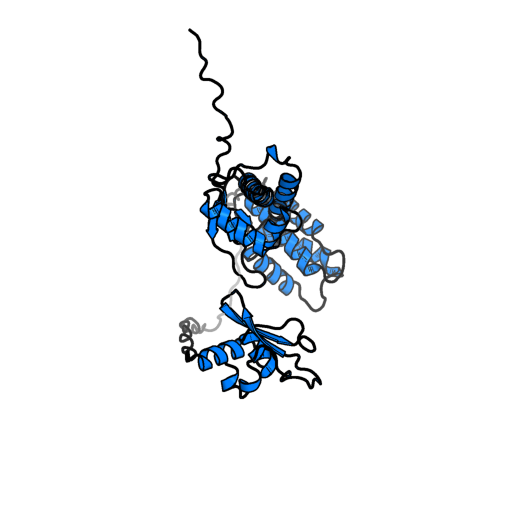0 14.580 -20.847 1.00 97.12 178 GLU A CA 1
ATOM 1411 C C . GLU A 1 178 ? 13.172 13.784 -19.681 1.00 97.12 178 GLU A C 1
ATOM 1413 O O . GLU A 1 178 ? 14.367 13.902 -19.390 1.00 97.12 178 GLU A O 1
ATOM 1418 N N . TRP A 1 179 ? 12.386 12.902 -19.051 1.00 98.06 179 TRP A N 1
ATOM 1419 C CA . TRP A 1 179 ? 12.887 12.029 -17.987 1.00 98.06 179 TRP A CA 1
ATOM 1420 C C . TRP A 1 179 ? 14.019 11.127 -18.486 1.00 98.06 179 TRP A C 1
ATOM 1422 O O . TRP A 1 179 ? 15.041 10.979 -17.810 1.00 98.06 179 TRP A O 1
ATOM 1432 N N . HIS A 1 180 ? 13.847 10.523 -19.663 1.00 97.12 180 HIS A N 1
ATOM 1433 C CA . HIS A 1 180 ? 14.820 9.618 -20.262 1.00 97.12 180 HIS A CA 1
ATOM 1434 C C . HIS A 1 180 ? 16.102 10.366 -20.633 1.00 97.12 180 HIS A C 1
ATOM 1436 O O . HIS A 1 180 ? 17.192 9.916 -20.282 1.00 97.12 180 HIS A O 1
ATOM 1442 N N . ARG A 1 181 ? 15.980 11.535 -21.276 1.00 96.44 181 ARG A N 1
ATOM 1443 C CA . ARG A 1 181 ? 17.103 12.401 -21.657 1.00 96.44 181 ARG A CA 1
ATOM 1444 C C . ARG A 1 181 ? 17.953 12.787 -20.448 1.00 96.44 181 ARG A C 1
ATOM 1446 O O . ARG A 1 181 ? 19.169 12.627 -20.489 1.00 96.44 181 ARG A O 1
ATOM 1453 N N . LEU A 1 182 ? 17.324 13.256 -19.369 1.00 96.94 182 LEU A N 1
ATOM 1454 C CA . LEU A 1 182 ? 18.026 13.656 -18.145 1.00 96.94 182 LEU A CA 1
ATOM 1455 C C . LEU A 1 182 ? 18.594 12.462 -17.372 1.00 96.94 182 LEU A C 1
ATOM 1457 O O . LEU A 1 182 ? 19.669 12.553 -16.784 1.00 96.94 182 LEU A O 1
ATOM 1461 N N . SER A 1 183 ? 17.896 11.327 -17.388 1.00 96.69 183 SER A N 1
ATOM 1462 C CA . SER A 1 183 ? 18.336 10.122 -16.681 1.00 96.69 183 SER A CA 1
ATOM 1463 C C . SER A 1 183 ? 19.434 9.356 -17.415 1.00 96.69 183 SER A C 1
ATOM 1465 O O . SER A 1 183 ? 20.093 8.531 -16.782 1.00 96.69 183 SER A O 1
ATOM 1467 N N . GLN A 1 184 ? 19.634 9.608 -18.715 1.00 94.75 184 GLN A N 1
ATOM 1468 C CA . GLN A 1 184 ? 20.491 8.831 -19.618 1.00 94.75 184 GLN A CA 1
ATOM 1469 C C . GLN A 1 184 ? 21.867 8.453 -19.035 1.00 94.75 184 GLN A C 1
ATOM 1471 O O . GLN A 1 184 ? 22.230 7.282 -19.154 1.00 94.75 184 GLN A O 1
ATOM 1476 N N . PRO A 1 185 ? 22.621 9.349 -18.358 1.00 95.06 185 PRO A N 1
ATOM 1477 C CA . 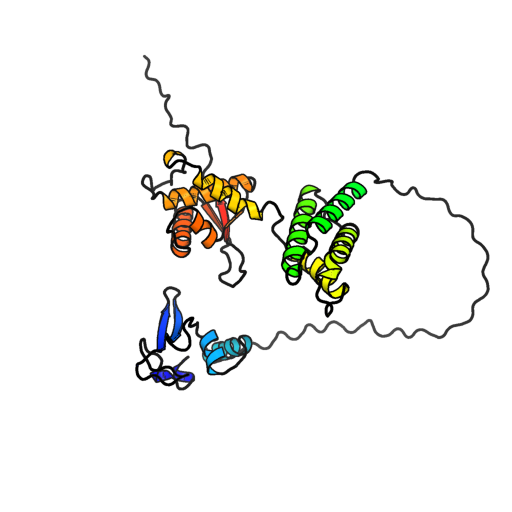PRO A 1 185 ? 23.937 9.008 -17.801 1.00 95.06 185 PRO A CA 1
ATOM 1478 C C . PRO A 1 185 ? 23.905 7.929 -16.704 1.00 95.06 185 PRO A C 1
ATOM 1480 O O . PRO A 1 185 ? 24.924 7.311 -16.394 1.00 95.06 185 PRO A O 1
ATOM 1483 N N . PHE A 1 186 ? 22.736 7.710 -16.101 1.00 94.81 186 PHE A N 1
ATOM 1484 C CA . PHE A 1 186 ? 22.522 6.823 -14.960 1.00 94.81 186 PHE A CA 1
ATOM 1485 C C . PHE A 1 186 ? 21.702 5.575 -15.305 1.00 94.81 186 PHE A C 1
ATOM 1487 O O . PHE A 1 186 ? 21.520 4.700 -14.448 1.00 94.81 186 PHE A O 1
ATOM 1494 N N . LEU A 1 187 ? 21.182 5.494 -16.534 1.00 93.12 187 LEU A N 1
ATOM 1495 C CA . LEU A 1 187 ? 20.437 4.336 -17.013 1.00 93.12 187 LEU A CA 1
ATOM 1496 C C . LEU A 1 187 ? 21.374 3.159 -17.301 1.00 93.12 187 LEU A C 1
ATOM 1498 O O . LEU A 1 187 ? 22.585 3.298 -17.456 1.00 93.12 187 LEU A O 1
ATOM 1502 N N . ASP A 1 188 ? 20.784 1.970 -17.332 1.00 90.06 188 ASP A N 1
ATOM 1503 C CA . ASP A 1 188 ? 21.498 0.744 -17.659 1.00 90.06 188 ASP A CA 1
ATOM 1504 C C . ASP A 1 188 ? 21.820 0.740 -19.163 1.00 90.06 188 ASP A C 1
ATOM 1506 O O . ASP A 1 188 ? 20.877 0.706 -19.959 1.00 90.06 188 ASP A O 1
ATOM 1510 N N . PRO A 1 189 ? 23.103 0.758 -19.572 1.00 86.88 189 PRO A N 1
ATOM 1511 C CA . PRO A 1 189 ? 23.479 0.831 -20.983 1.00 86.88 189 PRO A CA 1
ATOM 1512 C C . PRO A 1 189 ? 23.056 -0.409 -21.780 1.00 86.88 189 PRO A C 1
ATOM 1514 O O . PRO A 1 189 ? 22.940 -0.332 -22.999 1.00 86.88 189 PRO A O 1
ATOM 1517 N N . ALA A 1 190 ? 22.787 -1.542 -21.117 1.00 89.31 190 ALA A N 1
ATOM 1518 C CA . ALA A 1 190 ? 22.262 -2.738 -21.771 1.00 89.31 190 ALA A CA 1
ATOM 1519 C C . ALA A 1 190 ? 20.759 -2.630 -22.093 1.00 89.31 190 ALA A C 1
ATOM 1521 O O . ALA A 1 190 ? 20.210 -3.483 -22.791 1.00 89.31 190 ALA A O 1
ATOM 1522 N N . LYS A 1 191 ? 20.062 -1.614 -21.566 1.00 90.00 191 LYS A N 1
ATOM 1523 C CA . LYS A 1 191 ? 18.633 -1.398 -21.800 1.00 90.00 191 LYS A CA 1
ATOM 1524 C C . LYS A 1 191 ? 18.418 -0.290 -22.821 1.00 90.00 191 LYS A C 1
ATOM 1526 O O . LYS A 1 191 ? 18.990 0.789 -22.727 1.00 90.00 191 LYS A O 1
ATOM 1531 N N . THR A 1 192 ? 17.525 -0.546 -23.768 1.00 92.50 192 THR A N 1
ATOM 1532 C CA . THR A 1 192 ? 17.163 0.426 -24.801 1.00 92.50 192 THR A CA 1
ATOM 1533 C C . THR A 1 192 ? 16.155 1.446 -24.281 1.00 92.50 192 THR A C 1
ATOM 1535 O O . THR A 1 192 ? 15.395 1.172 -23.343 1.00 92.50 192 THR A O 1
ATOM 1538 N N . ARG A 1 193 ? 16.090 2.603 -24.953 1.00 93.25 193 ARG A N 1
ATOM 1539 C CA . ARG A 1 193 ? 15.034 3.603 -24.748 1.00 93.25 193 ARG A CA 1
ATOM 1540 C C . ARG A 1 193 ? 13.644 2.974 -24.817 1.00 93.25 193 ARG A C 1
ATOM 1542 O O . ARG A 1 193 ? 12.834 3.190 -23.920 1.00 93.25 193 ARG A O 1
ATOM 1549 N N . ASP A 1 194 ? 13.396 2.132 -25.816 1.00 92.50 194 ASP A N 1
ATOM 1550 C CA . ASP A 1 194 ? 12.100 1.468 -26.001 1.00 92.50 194 ASP A CA 1
ATOM 1551 C C . ASP A 1 194 ? 11.766 0.515 -24.847 1.00 92.50 194 ASP A C 1
ATOM 1553 O O . ASP A 1 194 ? 10.618 0.427 -24.411 1.00 92.50 194 ASP A O 1
ATOM 1557 N N . GLY A 1 195 ? 12.777 -0.139 -24.267 1.00 92.56 195 GLY A N 1
ATOM 1558 C CA . GLY A 1 195 ? 12.614 -0.945 -23.059 1.00 92.56 195 GLY A CA 1
ATOM 1559 C C . GLY A 1 195 ? 12.204 -0.120 -21.832 1.00 92.56 195 GLY A C 1
ATOM 1560 O O . GLY A 1 195 ? 11.472 -0.616 -20.969 1.00 92.56 195 GLY A O 1
ATOM 1561 N N . TYR A 1 196 ? 12.646 1.135 -21.735 1.00 93.69 196 TYR A N 1
ATOM 1562 C CA . TYR A 1 196 ? 12.180 2.072 -20.709 1.00 93.69 196 TYR A CA 1
ATOM 1563 C C . TYR A 1 196 ? 10.798 2.645 -21.033 1.00 93.69 196 TYR A C 1
ATOM 1565 O O . TYR A 1 196 ? 9.971 2.740 -20.126 1.00 93.69 196 TYR A O 1
ATOM 1573 N N . LEU A 1 197 ? 10.510 2.932 -22.304 1.00 93.62 197 LEU A N 1
ATOM 1574 C CA . LEU A 1 197 ? 9.204 3.406 -22.764 1.00 93.62 197 LEU A CA 1
ATOM 1575 C C . LEU A 1 197 ? 8.100 2.377 -22.489 1.00 93.62 197 LEU A C 1
ATOM 1577 O O . LEU A 1 197 ? 7.049 2.707 -21.942 1.00 93.62 197 LEU A O 1
ATOM 1581 N N . ALA A 1 198 ? 8.367 1.098 -22.763 1.00 91.56 198 ALA A N 1
ATOM 1582 C CA . ALA A 1 198 ? 7.447 0.012 -22.440 1.00 91.56 198 ALA A CA 1
ATOM 1583 C C . ALA A 1 198 ? 7.159 -0.066 -20.930 1.00 91.56 198 ALA A C 1
ATOM 1585 O O . ALA A 1 198 ? 6.017 -0.268 -20.518 1.00 91.56 198 ALA A O 1
ATOM 1586 N N . LYS A 1 199 ? 8.179 0.132 -20.081 1.00 93.50 199 LYS A N 1
ATOM 1587 C CA . LYS A 1 199 ? 8.007 0.171 -18.617 1.00 93.50 199 LYS A CA 1
ATOM 1588 C C . LYS A 1 199 ? 7.230 1.391 -18.148 1.00 93.50 199 LYS A C 1
ATOM 1590 O O . LYS A 1 199 ? 6.503 1.274 -17.166 1.00 93.50 199 LYS A O 1
ATOM 1595 N N . PHE A 1 200 ? 7.401 2.527 -18.816 1.00 94.50 200 PHE A N 1
ATOM 1596 C CA . PHE A 1 200 ? 6.664 3.750 -18.538 1.00 94.50 200 PHE A CA 1
ATOM 1597 C C . PHE A 1 200 ? 5.163 3.533 -18.776 1.00 94.50 200 PHE A C 1
ATOM 1599 O O . PHE A 1 200 ? 4.389 3.598 -17.824 1.00 94.50 200 PHE A O 1
ATOM 1606 N N . PHE A 1 201 ? 4.758 3.122 -19.982 1.00 91.25 201 PHE A N 1
ATOM 1607 C CA . PHE A 1 201 ? 3.342 2.873 -20.284 1.00 91.25 201 PHE A CA 1
ATOM 1608 C C . PHE A 1 201 ? 2.742 1.726 -19.463 1.00 91.25 201 PHE A C 1
ATOM 1610 O O . PHE A 1 201 ? 1.677 1.880 -18.869 1.00 91.25 201 PHE A O 1
ATOM 1617 N N . ALA A 1 202 ? 3.449 0.597 -19.332 1.00 89.12 202 ALA A N 1
ATOM 1618 C CA . ALA A 1 202 ? 2.989 -0.497 -18.472 1.00 89.12 202 ALA A CA 1
ATOM 1619 C C . ALA A 1 202 ? 2.905 -0.085 -16.991 1.00 89.12 202 ALA A C 1
ATOM 1621 O O . ALA A 1 202 ? 2.192 -0.708 -16.206 1.00 89.12 202 ALA A O 1
ATOM 1622 N N . GLY A 1 203 ? 3.673 0.926 -16.590 1.00 88.44 203 GLY A N 1
ATOM 1623 C CA . GLY A 1 203 ? 3.643 1.519 -15.266 1.00 88.44 203 GLY A CA 1
ATOM 1624 C C . GLY A 1 203 ? 2.412 2.393 -15.034 1.00 88.44 203 GLY A C 1
ATOM 1625 O O . GLY A 1 203 ? 1.811 2.273 -13.971 1.00 88.44 203 GLY A O 1
ATOM 1626 N N . LEU A 1 204 ? 1.991 3.197 -16.015 1.00 87.25 204 LEU A N 1
ATOM 1627 C CA . LEU A 1 204 ? 0.791 4.047 -15.921 1.00 87.25 204 LEU A CA 1
ATOM 1628 C C . LEU A 1 204 ? -0.484 3.232 -15.652 1.00 87.25 204 LEU A C 1
ATOM 1630 O O . LEU A 1 204 ? -1.303 3.614 -14.815 1.00 87.25 204 LEU A O 1
ATOM 1634 N N . GLU A 1 205 ? -0.590 2.057 -16.275 1.00 82.75 205 GLU A N 1
ATOM 1635 C CA . GLU A 1 205 ? -1.687 1.103 -16.049 1.00 82.75 205 GLU A CA 1
ATOM 1636 C C . GLU A 1 205 ? -1.611 0.408 -14.673 1.00 82.75 205 GLU A C 1
ATOM 1638 O O . GLU A 1 205 ? -2.608 -0.090 -14.148 1.00 82.75 205 GLU A O 1
ATOM 1643 N N . LYS A 1 206 ? -0.421 0.353 -14.061 1.00 80.81 206 LYS A N 1
ATOM 1644 C CA . LYS A 1 206 ? -0.192 -0.321 -12.770 1.00 80.81 206 LYS A CA 1
ATOM 1645 C C . LYS A 1 206 ? -0.280 0.604 -11.571 1.00 80.81 206 LYS A C 1
ATOM 1647 O O . LYS A 1 206 ? -0.695 0.153 -10.503 1.00 80.81 206 LYS A O 1
ATOM 1652 N N . VAL A 1 207 ? 0.180 1.845 -11.701 1.00 82.06 207 VAL A N 1
ATOM 1653 C CA . VAL A 1 207 ? 0.072 2.833 -10.631 1.00 82.06 207 VAL A CA 1
ATOM 1654 C C . VAL A 1 207 ? -1.407 3.086 -10.396 1.00 82.06 207 VAL A C 1
ATOM 1656 O O . VAL A 1 207 ? -2.147 3.281 -11.344 1.00 82.06 207 VAL A O 1
ATOM 1659 N N . ARG A 1 208 ? -1.840 3.045 -9.138 1.00 72.19 208 ARG A N 1
ATOM 1660 C CA . ARG A 1 208 ? -3.239 3.288 -8.744 1.00 72.19 208 ARG A CA 1
ATOM 1661 C C . ARG A 1 208 ? -3.391 4.427 -7.754 1.00 72.19 208 ARG A C 1
ATOM 1663 O O . ARG A 1 208 ? -4.474 4.963 -7.630 1.00 72.19 208 ARG A O 1
ATOM 1670 N N . VAL A 1 209 ? -2.312 4.737 -7.040 1.00 71.25 209 VAL A N 1
ATOM 1671 C CA . VAL A 1 209 ? -2.287 5.732 -5.973 1.00 71.25 209 VAL A CA 1
ATOM 1672 C C . VAL A 1 209 ? -1.390 6.878 -6.442 1.00 71.25 209 VAL A C 1
ATOM 1674 O O . VAL A 1 209 ? -0.170 6.669 -6.560 1.00 71.25 209 VAL A O 1
ATOM 1677 N N . PRO A 1 210 ? -1.960 8.054 -6.737 1.00 77.69 210 PRO A N 1
ATOM 1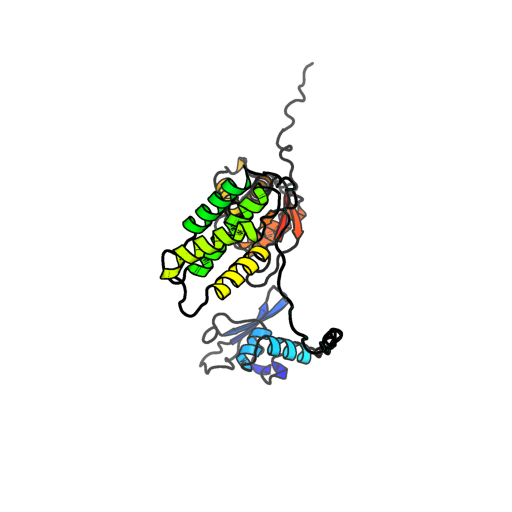678 C CA . PRO A 1 210 ? -1.205 9.251 -7.072 1.00 77.69 210 PRO A CA 1
ATOM 1679 C C . PRO A 1 210 ? -0.174 9.627 -6.007 1.00 77.69 210 PRO A C 1
ATOM 1681 O O . PRO A 1 210 ? -0.170 9.133 -4.871 1.00 77.69 210 PRO A O 1
ATOM 1684 N N . THR A 1 211 ? 0.757 10.504 -6.359 1.00 74.19 211 THR A N 1
ATOM 1685 C CA . THR A 1 211 ? 1.547 11.209 -5.344 1.00 74.19 211 THR A CA 1
ATOM 1686 C C . THR A 1 211 ? 0.642 12.164 -4.569 1.00 74.19 211 THR A C 1
ATOM 1688 O O . THR A 1 211 ? -0.234 12.786 -5.149 1.00 74.19 211 THR A O 1
ATOM 1691 N N . GLY A 1 212 ? 0.858 12.272 -3.256 1.00 60.88 212 GLY A N 1
ATOM 1692 C CA . GLY A 1 212 ? -0.055 12.949 -2.329 1.00 60.88 212 GLY A CA 1
ATOM 1693 C C . GLY A 1 212 ? -0.870 11.940 -1.523 1.00 60.88 212 GLY A C 1
ATOM 1694 O O . GLY A 1 212 ? -0.859 12.004 -0.297 1.00 60.88 212 GLY A O 1
ATOM 1695 N N . ASP A 1 213 ? -1.403 10.911 -2.184 1.00 56.12 213 ASP A N 1
ATOM 1696 C CA . ASP A 1 213 ? -2.204 9.864 -1.533 1.00 56.12 213 ASP A CA 1
ATOM 1697 C C . ASP A 1 213 ? -1.367 8.833 -0.762 1.00 56.12 213 ASP A C 1
ATOM 1699 O O . ASP A 1 213 ? -1.807 8.241 0.219 1.00 56.12 213 ASP A O 1
ATOM 1703 N N . GLY A 1 214 ? -0.107 8.626 -1.159 1.00 59.09 214 GLY A N 1
ATOM 1704 C CA . GLY A 1 214 ? 0.834 7.822 -0.359 1.00 59.09 214 GLY A CA 1
ATOM 1705 C C . GLY A 1 214 ? 1.249 8.506 0.940 1.00 59.09 214 GLY A C 1
ATOM 170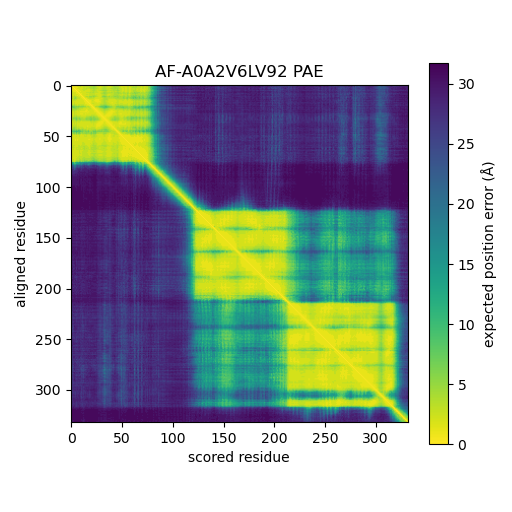6 O O . GLY A 1 214 ? 1.601 7.822 1.898 1.00 59.09 214 GLY A O 1
ATOM 1707 N N . ASP A 1 215 ? 1.179 9.839 0.972 1.00 71.12 215 ASP A N 1
ATOM 1708 C CA . ASP A 1 215 ? 1.367 10.605 2.198 1.00 71.12 215 ASP A CA 1
ATOM 1709 C C . ASP A 1 215 ? 0.100 10.603 3.049 1.00 71.12 215 ASP A C 1
ATOM 1711 O O . ASP A 1 215 ? 0.191 10.938 4.219 1.00 71.12 215 ASP A O 1
ATOM 1715 N N . THR A 1 216 ? -1.062 10.194 2.530 1.00 84.25 216 THR A N 1
ATOM 1716 C CA . THR A 1 216 ? -2.318 10.169 3.294 1.00 84.25 216 THR A CA 1
ATOM 1717 C C . THR A 1 216 ? -2.204 9.309 4.544 1.00 84.25 216 THR A C 1
ATOM 1719 O O . THR A 1 216 ? -2.575 9.765 5.618 1.00 84.25 216 THR A O 1
ATOM 1722 N N . ILE A 1 217 ? -1.595 8.120 4.454 1.00 88.25 217 ILE A N 1
ATOM 1723 C CA . ILE A 1 217 ? -1.349 7.274 5.635 1.00 88.25 217 ILE A CA 1
ATOM 1724 C C . ILE A 1 217 ? -0.398 7.969 6.611 1.00 88.25 217 ILE A C 1
ATOM 1726 O O . ILE A 1 217 ? -0.648 7.978 7.812 1.00 88.25 217 ILE A O 1
ATOM 1730 N N . LYS A 1 218 ? 0.680 8.579 6.107 1.00 89.12 218 LYS A N 1
ATOM 1731 C CA . LYS A 1 218 ? 1.656 9.282 6.946 1.00 89.12 218 LYS A CA 1
ATOM 1732 C C . LYS A 1 218 ? 1.026 10.491 7.650 1.00 89.12 218 LYS A C 1
ATOM 1734 O O . LYS A 1 218 ? 1.162 10.616 8.858 1.00 89.12 218 LYS A O 1
ATOM 1739 N N . LYS A 1 219 ? 0.291 11.328 6.917 1.00 90.88 219 LYS A N 1
ATOM 1740 C CA . LYS A 1 219 ? -0.453 12.488 7.425 1.00 90.88 219 LYS A CA 1
ATOM 1741 C C . LYS A 1 219 ? -1.524 12.069 8.430 1.00 90.88 219 LYS A C 1
ATOM 1743 O O . LYS A 1 219 ? -1.668 12.725 9.454 1.00 90.88 219 LYS A O 1
ATOM 1748 N N . ALA A 1 220 ? -2.242 10.976 8.167 1.00 94.25 220 ALA A N 1
ATOM 1749 C CA . ALA A 1 220 ? -3.228 10.433 9.096 1.00 94.25 220 ALA A CA 1
ATOM 1750 C C . ALA A 1 220 ? -2.563 9.949 10.391 1.00 94.25 220 ALA A C 1
ATOM 1752 O O . ALA A 1 220 ? -3.024 10.298 11.470 1.00 94.25 220 ALA A O 1
ATOM 1753 N N . LEU A 1 221 ? -1.446 9.219 10.299 1.00 94.88 221 LEU A N 1
ATOM 1754 C CA . LEU A 1 221 ? -0.666 8.796 11.466 1.00 94.88 221 LEU A CA 1
ATOM 1755 C C . LEU A 1 221 ? -0.149 9.999 12.265 1.00 94.88 221 LEU A C 1
ATOM 1757 O O . LEU A 1 221 ? -0.336 10.047 13.475 1.00 94.88 221 LEU A O 1
ATOM 1761 N N . GLU A 1 222 ? 0.449 10.992 11.605 1.00 94.25 222 GLU A N 1
ATOM 1762 C CA . GLU A 1 222 ? 0.882 12.239 12.251 1.00 94.25 222 GLU A CA 1
ATOM 1763 C C . GLU A 1 222 ? -0.282 12.971 12.932 1.00 94.25 222 GLU A C 1
ATOM 1765 O O . GLU A 1 222 ? -0.100 13.533 14.009 1.00 94.25 222 GLU A O 1
ATOM 1770 N N . GLY A 1 223 ? -1.473 12.959 12.326 1.00 94.38 223 GLY A N 1
ATOM 1771 C CA . GLY A 1 223 ? -2.700 13.479 12.926 1.00 94.38 223 GLY A CA 1
ATOM 1772 C C . GLY A 1 223 ? -3.086 12.715 14.189 1.00 94.38 223 GLY A C 1
ATOM 1773 O O . GLY A 1 223 ? -3.282 13.327 15.233 1.00 94.38 223 GLY A O 1
ATOM 1774 N N . VAL A 1 224 ? -3.104 11.380 14.129 1.00 96.19 224 VAL A N 1
ATOM 1775 C CA . VAL A 1 224 ? -3.426 10.517 15.275 1.00 96.19 224 VAL A CA 1
ATOM 1776 C C . VAL A 1 224 ? -2.472 10.749 16.436 1.00 96.19 224 VAL A C 1
ATOM 1778 O O . VAL A 1 224 ? -2.938 10.843 17.563 1.00 96.19 224 VAL A O 1
ATOM 1781 N N . TRP A 1 225 ? -1.167 10.878 16.190 1.00 95.56 225 TRP A N 1
ATOM 1782 C CA . TRP A 1 225 ? -0.171 11.098 17.245 1.00 95.56 225 TRP A CA 1
ATOM 1783 C C . TRP A 1 225 ? -0.280 12.466 17.928 1.00 95.56 225 TRP A C 1
ATOM 1785 O O . TRP A 1 225 ? 0.183 12.617 19.055 1.00 95.56 225 TRP A O 1
ATOM 1795 N N . LYS A 1 226 ? -0.911 13.451 17.280 1.00 95.88 226 LYS A N 1
ATOM 1796 C CA . LYS A 1 226 ? -1.162 14.775 17.869 1.00 95.88 226 LYS A CA 1
ATOM 1797 C C . LYS A 1 226 ? -2.381 14.808 18.787 1.00 95.88 226 LYS A C 1
ATOM 1799 O O . LYS A 1 226 ? -2.490 15.741 19.572 1.00 95.88 226 LYS A O 1
ATOM 1804 N N . LEU A 1 227 ? -3.275 13.822 18.694 1.00 94.94 227 LEU A N 1
ATOM 1805 C CA . LEU A 1 227 ? -4.488 13.776 19.510 1.00 94.94 227 LEU A CA 1
ATOM 1806 C C . LEU A 1 227 ? -4.155 13.443 20.969 1.00 94.94 227 LEU A C 1
ATOM 1808 O O . LEU A 1 227 ? -3.431 12.479 21.252 1.00 94.94 227 LEU A O 1
ATOM 1812 N N . ALA A 1 228 ? -4.746 14.185 21.898 1.00 94.06 228 ALA A N 1
ATOM 1813 C CA . ALA A 1 228 ? -4.824 13.791 23.295 1.00 94.06 228 ALA A CA 1
ATOM 1814 C C . ALA A 1 228 ? -5.787 12.595 23.464 1.00 94.06 228 ALA A C 1
ATOM 1816 O O . ALA A 1 228 ? -6.705 12.421 22.657 1.00 94.06 228 ALA A O 1
ATOM 1817 N N . PRO A 1 229 ? -5.644 11.770 24.521 1.00 90.94 229 PRO A N 1
ATOM 1818 C CA . PRO A 1 229 ? -6.539 10.633 24.761 1.00 90.94 229 PRO A CA 1
ATOM 1819 C C . PRO A 1 229 ? -8.037 10.990 24.817 1.00 90.94 229 PRO A C 1
ATOM 1821 O O . PRO A 1 229 ? -8.875 10.171 24.441 1.00 90.94 229 PRO A O 1
ATOM 1824 N N . SER A 1 230 ? -8.381 12.210 25.245 1.00 90.81 230 SER A N 1
ATOM 1825 C CA . SER A 1 230 ? -9.757 12.729 25.274 1.00 90.81 230 SER A CA 1
ATOM 1826 C C . SER A 1 230 ? -10.341 13.014 23.885 1.00 90.81 230 SER A C 1
ATOM 1828 O O . SER A 1 230 ? -11.553 12.957 23.720 1.00 90.81 230 SER A O 1
ATOM 1830 N N . GLU A 1 231 ? -9.504 13.280 22.879 1.00 92.56 231 GLU A N 1
ATOM 1831 C CA . GLU A 1 231 ? -9.919 13.602 21.502 1.00 92.56 231 GLU A CA 1
ATOM 1832 C C . GLU A 1 231 ? -10.076 12.353 20.615 1.00 92.56 231 GLU A C 1
ATOM 1834 O O . GLU A 1 231 ? -10.511 12.422 19.453 1.00 92.56 231 GLU A O 1
ATOM 1839 N N . LEU A 1 232 ? -9.692 11.189 21.146 1.00 93.94 232 LEU A N 1
ATOM 1840 C CA . LEU A 1 232 ? -9.845 9.915 20.462 1.00 93.94 232 LEU A CA 1
ATOM 1841 C C . LEU A 1 232 ? -11.327 9.516 20.402 1.00 93.94 232 LEU A C 1
ATOM 1843 O O . LEU A 1 232 ? -12.064 9.741 21.363 1.00 93.94 232 LEU A O 1
ATOM 1847 N N . PRO A 1 233 ? -11.783 8.870 19.317 1.00 92.75 233 PRO A N 1
ATOM 1848 C CA . PRO A 1 233 ? -13.171 8.447 19.200 1.00 92.75 233 PRO A CA 1
ATOM 1849 C C . PRO A 1 233 ? -13.552 7.482 20.327 1.00 92.75 233 PRO A C 1
ATOM 1851 O O . PRO A 1 233 ? -12.760 6.620 20.730 1.00 92.75 233 PRO A O 1
ATOM 1854 N N . MET A 1 234 ? -14.776 7.640 20.824 1.00 91.56 234 MET A N 1
ATOM 1855 C CA . MET A 1 234 ? -15.414 6.658 21.692 1.00 91.56 234 MET A CA 1
ATOM 1856 C C . MET A 1 234 ? -15.826 5.449 20.856 1.00 91.56 234 MET A C 1
ATOM 1858 O O . MET A 1 234 ? -16.223 5.588 19.699 1.00 91.56 234 MET A O 1
ATOM 1862 N N . ILE A 1 235 ? -15.690 4.254 21.426 1.00 93.44 235 ILE A N 1
ATOM 1863 C CA . ILE A 1 235 ? -16.050 3.011 20.746 1.00 93.44 235 ILE A CA 1
ATOM 1864 C C . ILE A 1 235 ? -17.432 2.584 21.254 1.00 93.44 235 ILE A C 1
ATOM 1866 O O . ILE A 1 235 ? -17.549 2.243 22.435 1.00 93.44 235 ILE A O 1
ATOM 1870 N N . PRO A 1 236 ? -18.478 2.583 20.407 1.00 90.00 236 PRO A N 1
ATOM 1871 C CA . PRO A 1 236 ? -19.813 2.173 20.826 1.00 90.00 236 PRO A CA 1
ATOM 1872 C C . PRO A 1 236 ? -19.811 0.760 21.416 1.00 90.00 236 PRO A C 1
ATOM 1874 O O . PRO A 1 236 ? -19.163 -0.147 20.889 1.00 90.00 236 PRO A O 1
ATOM 1877 N N . GLY A 1 237 ? -20.515 0.575 22.534 1.00 86.81 237 GLY A N 1
ATOM 1878 C CA . GLY A 1 237 ? -20.565 -0.702 23.255 1.00 86.81 237 GLY A CA 1
ATOM 1879 C C . GLY A 1 237 ? -19.271 -1.083 23.987 1.00 86.81 237 GLY A C 1
ATOM 1880 O O . GLY A 1 237 ? -19.190 -2.180 24.537 1.00 86.81 237 GLY A O 1
ATOM 1881 N N . CYS A 1 238 ? -18.257 -0.210 24.007 1.00 87.56 238 CYS A N 1
ATOM 1882 C CA . CYS A 1 238 ? -17.010 -0.414 24.738 1.00 87.56 238 CYS A CA 1
ATOM 1883 C C . CYS A 1 238 ? -16.478 0.927 25.278 1.00 87.56 238 CYS A C 1
ATOM 1885 O O . CYS A 1 238 ? -15.492 1.475 24.788 1.00 87.56 238 CYS A O 1
ATOM 1887 N N . GLU A 1 239 ? -17.144 1.462 26.303 1.00 81.31 239 GLU A N 1
ATOM 1888 C CA . GLU A 1 239 ? -16.830 2.776 26.895 1.00 81.31 239 GLU A CA 1
ATOM 1889 C C . GLU A 1 239 ? -15.392 2.857 27.433 1.00 81.31 239 GLU A C 1
ATOM 1891 O O . GLU A 1 239 ? -14.714 3.866 27.260 1.00 81.31 239 GLU A O 1
ATOM 1896 N N . ASN A 1 240 ? -14.887 1.750 27.985 1.00 87.44 240 ASN A N 1
ATOM 1897 C CA . ASN A 1 240 ? -13.516 1.619 28.486 1.00 87.44 240 ASN A CA 1
ATOM 1898 C C . ASN A 1 240 ? -12.568 0.973 27.458 1.00 87.44 240 ASN A C 1
ATOM 1900 O O . ASN A 1 240 ? -11.648 0.241 27.832 1.00 87.44 240 ASN A O 1
ATOM 1904 N N . ALA A 1 241 ? -12.806 1.185 26.158 1.00 91.12 241 ALA A N 1
ATOM 1905 C CA . ALA A 1 241 ? -11.956 0.625 25.112 1.00 91.12 241 ALA A CA 1
ATOM 1906 C C . ALA A 1 241 ? -10.482 1.039 25.306 1.00 91.12 241 ALA A C 1
ATOM 1908 O O . ALA A 1 241 ? -10.207 2.224 25.531 1.00 91.12 241 ALA A O 1
ATOM 1909 N N . PRO A 1 242 ? -9.522 0.100 25.164 1.00 94.31 242 PRO A N 1
ATOM 1910 C CA . PRO A 1 242 ? -8.101 0.411 25.281 1.00 94.31 242 PRO A CA 1
ATOM 1911 C C . PRO A 1 242 ? -7.676 1.538 24.334 1.00 94.31 242 PRO A C 1
ATOM 1913 O O . PRO A 1 242 ? -8.166 1.629 23.204 1.00 94.31 242 PRO A O 1
ATOM 1916 N N . GLU A 1 243 ? -6.704 2.356 24.746 1.00 94.75 243 GLU A N 1
ATOM 1917 C CA . GLU A 1 243 ? -6.220 3.472 23.921 1.00 94.75 243 GLU A CA 1
ATOM 1918 C C . GLU A 1 243 ? -5.749 3.001 22.537 1.00 94.75 243 GLU A C 1
ATOM 1920 O O . GLU A 1 243 ? -6.036 3.652 21.537 1.00 94.75 243 GLU A O 1
ATOM 1925 N N . SER A 1 244 ? -5.121 1.826 22.448 1.00 95.19 244 SER A N 1
ATOM 1926 C CA . SER A 1 244 ? -4.701 1.231 21.174 1.00 95.19 244 SER A CA 1
ATOM 1927 C C . SER A 1 244 ? -5.863 1.013 20.194 1.00 95.19 244 SER A C 1
ATOM 1929 O O . SER A 1 244 ? -5.698 1.208 18.989 1.00 95.19 244 SER A O 1
ATOM 1931 N N . TRP A 1 245 ? -7.060 0.681 20.687 1.00 96.50 245 TRP A N 1
ATOM 1932 C CA . TRP A 1 245 ? -8.262 0.539 19.861 1.00 96.50 245 TRP A CA 1
ATOM 1933 C C . TRP A 1 245 ? -8.759 1.900 19.400 1.00 96.50 245 TRP A C 1
ATOM 1935 O O . TRP A 1 245 ? -9.042 2.091 18.217 1.00 96.50 245 TRP A O 1
ATOM 1945 N N . ARG A 1 246 ? -8.811 2.861 20.327 1.00 96.62 246 ARG A N 1
ATOM 1946 C CA . ARG A 1 246 ? -9.249 4.233 20.053 1.00 96.62 246 ARG A CA 1
ATOM 1947 C C . ARG A 1 246 ? -8.307 4.950 19.080 1.00 96.62 246 ARG A C 1
ATOM 1949 O O . ARG A 1 246 ? -8.776 5.676 18.210 1.00 96.62 246 ARG A O 1
ATOM 1956 N N . ARG A 1 247 ? -6.999 4.689 19.143 1.00 97.50 247 ARG A N 1
ATOM 1957 C CA . ARG A 1 247 ? -5.984 5.192 18.199 1.00 97.50 247 ARG A CA 1
ATOM 1958 C C . ARG A 1 247 ? -6.132 4.579 16.808 1.00 97.50 247 ARG A C 1
ATOM 1960 O O . ARG A 1 247 ? -6.070 5.310 15.823 1.00 97.50 247 ARG A O 1
ATOM 1967 N N . ILE A 1 248 ? -6.398 3.273 16.700 1.00 97.19 248 ILE A N 1
ATOM 1968 C CA . ILE A 1 248 ? -6.721 2.653 15.402 1.00 97.19 248 ILE A CA 1
ATOM 1969 C C . ILE A 1 248 ? -8.026 3.235 14.842 1.00 97.19 248 ILE A C 1
ATOM 1971 O O . ILE A 1 248 ? -8.080 3.603 13.670 1.00 97.19 248 ILE A O 1
ATOM 1975 N N . ALA A 1 249 ? -9.063 3.392 15.665 1.00 96.81 249 ALA A N 1
ATOM 1976 C CA . ALA A 1 249 ? -10.309 4.030 15.247 1.00 96.81 249 ALA A CA 1
ATOM 1977 C C . ALA A 1 249 ? -10.091 5.487 14.792 1.00 96.81 249 ALA A C 1
ATOM 1979 O O . ALA A 1 249 ? -10.656 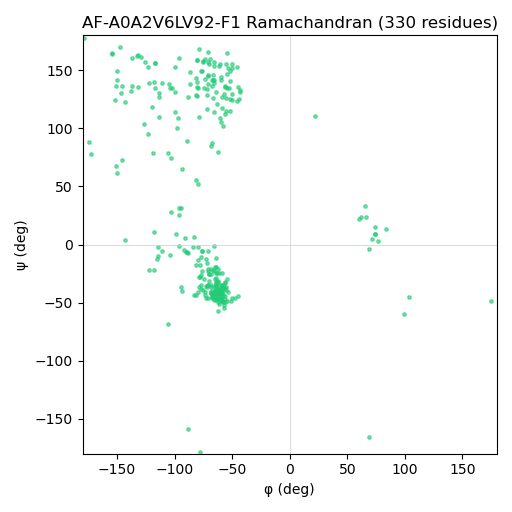5.896 13.778 1.00 96.81 249 ALA A O 1
ATOM 1980 N N . ALA A 1 250 ? -9.230 6.247 15.478 1.00 97.12 250 ALA A N 1
ATOM 1981 C CA . ALA A 1 250 ? -8.831 7.592 15.065 1.00 97.12 250 ALA A CA 1
ATOM 1982 C C . ALA A 1 250 ? -8.098 7.583 13.716 1.00 97.12 250 ALA A C 1
ATOM 1984 O O . ALA A 1 250 ? -8.371 8.430 12.871 1.00 97.12 250 ALA A O 1
ATOM 1985 N N . LEU A 1 251 ? -7.223 6.602 13.469 1.00 97.00 251 LEU A N 1
ATOM 1986 C CA . LEU A 1 251 ? -6.554 6.450 12.175 1.00 97.00 251 LEU A CA 1
ATOM 1987 C C . LEU A 1 251 ? -7.565 6.216 11.048 1.00 97.00 251 LEU A C 1
ATOM 1989 O O . LEU A 1 251 ? -7.474 6.845 9.997 1.00 97.00 251 LEU A O 1
ATOM 1993 N N . HIS A 1 252 ? -8.555 5.352 11.275 1.00 96.69 252 HIS A N 1
ATOM 1994 C CA . HIS A 1 252 ? -9.649 5.127 10.330 1.00 96.69 252 HIS A CA 1
ATOM 1995 C C . HIS A 1 252 ? -10.477 6.401 10.076 1.00 96.69 252 HIS A C 1
ATOM 1997 O O . HIS A 1 252 ? -10.839 6.664 8.926 1.00 96.69 252 HIS A O 1
ATOM 2003 N N . ARG A 1 253 ? -10.733 7.212 11.113 1.00 95.19 253 ARG A N 1
ATOM 2004 C CA . ARG A 1 253 ? -11.400 8.522 10.998 1.00 95.19 253 ARG A CA 1
ATOM 2005 C C . ARG A 1 253 ? -10.593 9.490 10.130 1.00 95.19 253 ARG A C 1
ATOM 2007 O O . ARG A 1 253 ? -11.128 10.036 9.170 1.00 95.19 253 ARG A O 1
ATOM 2014 N N . GLU A 1 254 ? -9.302 9.660 10.417 1.00 94.25 254 GLU A N 1
ATOM 2015 C CA . GLU A 1 254 ? -8.437 10.577 9.661 1.00 94.25 254 GLU A CA 1
ATOM 2016 C C . GLU A 1 254 ? -8.262 10.144 8.203 1.00 94.25 254 GLU A C 1
ATOM 2018 O O . GLU A 1 254 ? -8.319 10.978 7.302 1.00 94.25 254 GLU A O 1
ATOM 2023 N N . LEU A 1 255 ? -8.105 8.842 7.943 1.00 92.81 255 LEU A N 1
ATOM 2024 C CA . LEU A 1 255 ? -8.045 8.316 6.577 1.00 92.81 255 LEU A CA 1
ATOM 2025 C C . LEU A 1 255 ? -9.348 8.562 5.820 1.00 92.81 255 LEU A C 1
ATOM 2027 O O . LEU A 1 255 ? -9.308 8.972 4.664 1.00 92.81 255 LEU A O 1
ATOM 2031 N N . SER A 1 256 ? -10.494 8.363 6.477 1.00 91.44 256 SER A N 1
ATOM 2032 C CA . SER A 1 256 ? -11.798 8.690 5.902 1.00 91.44 256 SER A CA 1
ATOM 2033 C C . SER A 1 256 ? -11.861 10.163 5.510 1.00 91.44 256 SER A C 1
ATOM 2035 O O . SER A 1 256 ? -12.134 10.472 4.353 1.00 91.44 256 SER A O 1
ATOM 2037 N N . ARG A 1 257 ? -11.517 11.069 6.432 1.00 90.12 257 ARG A N 1
ATOM 2038 C CA . ARG A 1 257 ? -11.548 12.520 6.206 1.00 90.12 257 ARG A CA 1
ATOM 2039 C C . ARG A 1 257 ? -10.635 12.949 5.056 1.00 90.12 257 ARG A C 1
ATOM 2041 O O . ARG A 1 257 ? -11.051 13.716 4.191 1.00 90.12 257 ARG A O 1
ATOM 2048 N N . LEU A 1 258 ? -9.406 12.433 5.017 1.00 87.19 258 LEU A N 1
ATOM 2049 C CA . LEU A 1 258 ? -8.438 12.743 3.961 1.00 87.19 258 LEU A CA 1
ATOM 2050 C C . LEU A 1 258 ? -8.840 12.164 2.595 1.00 87.19 258 LEU A C 1
ATOM 2052 O O . LEU A 1 258 ? -8.463 12.727 1.572 1.00 87.19 258 LEU A O 1
ATOM 2056 N N . CYS A 1 259 ? -9.632 11.090 2.567 1.00 83.12 259 CYS A N 1
ATOM 2057 C CA . CYS A 1 259 ? -10.202 10.499 1.354 1.00 83.12 259 CYS A CA 1
ATOM 2058 C C . CYS A 1 259 ? -11.642 10.978 1.069 1.00 83.12 259 CYS A C 1
ATOM 2060 O O . CYS A 1 259 ? -12.417 10.258 0.437 1.00 83.12 259 CYS A O 1
ATOM 2062 N N . GLY A 1 260 ? -12.033 12.163 1.556 1.00 80.69 260 GLY A N 1
ATOM 2063 C CA . GLY A 1 260 ? -13.341 12.764 1.264 1.00 80.69 260 GLY A CA 1
ATOM 2064 C C . GLY A 1 260 ? -14.532 11.976 1.821 1.00 80.69 260 GLY A C 1
ATOM 2065 O O . GLY A 1 260 ? -15.582 11.913 1.189 1.00 80.69 260 GLY A O 1
ATOM 2066 N N . ASN A 1 261 ? -14.356 11.328 2.974 1.00 82.69 261 ASN A N 1
ATOM 2067 C CA . ASN A 1 261 ? -15.313 10.421 3.621 1.00 82.69 261 ASN A CA 1
ATOM 2068 C C . ASN A 1 261 ? -15.704 9.194 2.773 1.00 82.69 261 ASN A C 1
ATOM 2070 O O . ASN A 1 261 ? -16.746 8.566 2.979 1.00 82.69 261 ASN A O 1
ATOM 2074 N N . GLY A 1 262 ? -14.850 8.848 1.808 1.00 80.31 262 GLY A N 1
ATOM 2075 C CA . GLY A 1 262 ? -15.025 7.732 0.892 1.00 80.31 262 GLY A CA 1
ATOM 2076 C C . GLY A 1 262 ? -14.468 6.400 1.402 1.00 80.31 262 GLY A C 1
ATOM 2077 O O . GLY A 1 262 ? -14.297 6.153 2.595 1.00 80.31 262 GLY A O 1
ATOM 2078 N N . ILE A 1 263 ? -14.214 5.499 0.452 1.00 86.69 263 ILE A N 1
ATOM 2079 C CA . ILE A 1 263 ? -13.497 4.244 0.705 1.00 86.69 263 ILE A CA 1
ATOM 2080 C C . ILE A 1 263 ? -12.003 4.555 0.727 1.00 86.69 263 ILE A C 1
ATOM 2082 O O . ILE A 1 263 ? -11.505 5.242 -0.162 1.00 86.69 263 ILE A O 1
ATOM 2086 N N . TYR A 1 264 ? -11.285 4.010 1.702 1.00 87.44 264 TYR A N 1
ATOM 2087 C CA . TYR A 1 264 ? -9.838 4.169 1.817 1.00 87.44 264 TYR A CA 1
ATOM 2088 C C . TYR A 1 264 ? -9.146 2.828 2.047 1.00 87.44 264 TYR A C 1
ATOM 2090 O O . TYR A 1 264 ? -9.764 1.825 2.413 1.00 87.44 264 TYR A O 1
ATOM 2098 N N . PHE A 1 265 ? -7.835 2.821 1.823 1.00 89.06 265 PHE A N 1
ATOM 2099 C CA . PHE A 1 265 ? -6.990 1.641 1.949 1.00 89.06 265 PHE A CA 1
ATOM 2100 C C . PHE A 1 265 ? -6.165 1.709 3.224 1.00 89.06 265 PHE A C 1
ATOM 2102 O O . PHE A 1 265 ? -5.583 2.747 3.537 1.00 89.06 265 PHE A O 1
ATOM 2109 N N . LEU A 1 266 ? -6.049 0.581 3.919 1.00 90.00 266 LEU A N 1
ATOM 2110 C CA . LEU A 1 266 ? -5.156 0.465 5.063 1.00 90.00 266 LEU A CA 1
ATOM 2111 C C . LEU A 1 266 ? -4.577 -0.948 5.144 1.00 90.00 266 LEU A C 1
ATOM 2113 O O . LEU A 1 266 ? -5.294 -1.945 5.056 1.00 90.00 266 LEU A O 1
ATOM 2117 N N . SER A 1 267 ? -3.257 -1.049 5.291 1.00 88.94 267 SER A N 1
ATOM 2118 C CA . SER A 1 267 ? -2.613 -2.320 5.617 1.00 88.94 267 SER A CA 1
ATOM 2119 C C . SER A 1 267 ? -2.593 -2.510 7.134 1.00 88.94 267 SER A C 1
ATOM 2121 O O . SER A 1 267 ? -2.431 -1.544 7.877 1.00 88.94 267 SER A O 1
ATOM 2123 N N . TYR A 1 268 ? -2.674 -3.751 7.619 1.00 88.62 268 TYR A N 1
ATOM 2124 C CA . TYR A 1 268 ? -2.579 -4.011 9.064 1.00 88.62 268 TYR A CA 1
ATOM 2125 C C . TYR A 1 268 ? -1.204 -3.636 9.643 1.00 88.62 268 TYR A C 1
ATOM 2127 O O . TYR A 1 268 ? -1.089 -3.320 10.823 1.00 88.62 268 TYR A O 1
ATOM 2135 N N . ARG A 1 269 ? -0.155 -3.614 8.807 1.00 88.94 269 ARG A N 1
ATOM 2136 C CA . ARG A 1 269 ? 1.182 -3.136 9.193 1.00 88.94 269 ARG A CA 1
ATOM 2137 C C . ARG A 1 269 ? 1.219 -1.625 9.391 1.00 88.94 269 ARG A C 1
ATOM 2139 O O . ARG A 1 269 ? 1.962 -1.158 10.243 1.00 88.94 269 ARG A O 1
ATOM 2146 N N . ASP A 1 270 ? 0.456 -0.873 8.605 1.00 90.94 270 ASP A N 1
ATOM 2147 C CA . ASP A 1 270 ? 0.330 0.573 8.784 1.00 90.94 270 ASP A CA 1
ATOM 2148 C C . ASP A 1 270 ? -0.632 0.908 9.924 1.00 90.94 270 ASP A C 1
ATOM 2150 O O . ASP A 1 270 ? -0.340 1.805 10.704 1.00 90.94 270 ASP A O 1
ATOM 2154 N N . ALA A 1 271 ? -1.710 0.134 10.092 1.00 93.81 271 ALA A N 1
ATOM 2155 C CA . ALA A 1 271 ? -2.614 0.258 11.235 1.00 93.81 271 ALA A CA 1
ATOM 2156 C C . ALA A 1 271 ? -1.880 0.064 12.571 1.00 93.81 271 ALA A C 1
ATOM 2158 O O . ALA A 1 271 ? -2.100 0.817 13.515 1.00 93.81 271 ALA A O 1
ATOM 2159 N N . ALA A 1 272 ? -0.949 -0.893 12.627 1.00 94.62 272 ALA A N 1
ATOM 2160 C CA . ALA A 1 272 ? -0.113 -1.130 13.800 1.00 94.62 272 ALA A CA 1
ATOM 2161 C C . ALA A 1 272 ? 0.721 0.092 14.222 1.00 94.62 272 ALA A C 1
ATOM 2163 O O . ALA A 1 272 ? 1.041 0.229 15.393 1.00 94.62 272 ALA A O 1
ATOM 2164 N N . LYS A 1 273 ? 1.029 1.016 13.304 1.00 95.56 273 LYS A N 1
ATOM 2165 C CA . LYS A 1 273 ? 1.803 2.233 13.608 1.00 95.56 273 LYS A CA 1
ATOM 2166 C C . LYS A 1 273 ? 0.991 3.308 14.337 1.00 95.56 273 LYS A C 1
ATOM 2168 O O . LYS A 1 273 ? 1.553 4.340 14.691 1.00 95.56 273 LYS A O 1
ATOM 2173 N N . ALA A 1 274 ? -0.314 3.104 14.526 1.00 95.50 274 ALA A N 1
ATOM 2174 C CA . ALA A 1 274 ? -1.167 4.028 15.270 1.00 95.50 274 ALA A CA 1
ATOM 2175 C C . ALA A 1 274 ? -0.897 4.008 16.784 1.00 95.50 274 ALA A C 1
ATOM 2177 O O . ALA A 1 274 ? -1.360 4.901 17.489 1.00 95.50 274 ALA A O 1
ATOM 2178 N N . TYR A 1 275 ? -0.203 2.983 17.288 1.00 95.38 275 TYR A N 1
ATOM 2179 C CA . TYR A 1 275 ? 0.102 2.832 18.705 1.00 95.38 275 TYR A CA 1
ATOM 2180 C C . TYR A 1 275 ? 1.409 2.058 18.901 1.00 95.38 275 TYR A C 1
ATOM 2182 O O . TYR A 1 275 ? 1.632 1.034 18.252 1.00 95.38 275 TYR A O 1
ATOM 2190 N N . ASP A 1 276 ? 2.261 2.525 19.811 1.00 92.56 276 ASP A N 1
ATOM 2191 C CA . ASP A 1 276 ? 3.554 1.891 20.066 1.00 92.56 276 ASP A CA 1
ATOM 2192 C C . ASP A 1 276 ? 3.400 0.489 20.668 1.00 92.56 276 ASP A C 1
ATOM 2194 O O . ASP A 1 276 ? 2.525 0.213 21.486 1.00 92.56 276 ASP A O 1
ATOM 2198 N N . GLY A 1 277 ? 4.267 -0.430 20.237 1.00 89.62 277 GLY A N 1
ATOM 2199 C CA . GLY A 1 277 ? 4.257 -1.820 20.700 1.00 89.62 277 GLY A CA 1
ATOM 2200 C C . GLY A 1 277 ? 3.162 -2.698 20.085 1.00 89.62 277 GLY A C 1
ATOM 2201 O O . GLY A 1 277 ? 3.070 -3.878 20.426 1.00 89.62 277 GLY A O 1
ATOM 2202 N N . LEU A 1 278 ? 2.351 -2.179 19.157 1.00 93.12 278 LEU A N 1
ATOM 2203 C CA . LEU A 1 278 ? 1.305 -2.967 18.516 1.00 93.12 278 LEU A CA 1
ATOM 2204 C C . LEU A 1 278 ? 1.860 -3.827 17.371 1.00 93.12 278 LEU A C 1
ATOM 2206 O O . LEU A 1 278 ? 2.525 -3.342 16.456 1.00 93.12 278 LEU A O 1
ATOM 2210 N N . SER A 1 279 ? 1.557 -5.127 17.389 1.00 92.69 279 SER A N 1
ATOM 2211 C CA . SER A 1 279 ? 1.877 -6.018 16.269 1.00 92.69 279 SER A CA 1
ATOM 2212 C C . SER A 1 279 ? 0.847 -5.885 15.140 1.00 92.69 279 SER A C 1
ATOM 2214 O O . SER A 1 279 ? -0.299 -5.489 15.360 1.00 92.69 279 SER A O 1
ATOM 2216 N N . HIS A 1 280 ? 1.217 -6.275 13.918 1.00 87.12 280 HIS A N 1
ATOM 2217 C CA . HIS A 1 280 ? 0.270 -6.285 12.798 1.00 87.12 280 HIS A CA 1
ATOM 2218 C C . HIS A 1 280 ? -0.875 -7.297 12.988 1.00 87.12 280 HIS A C 1
ATOM 2220 O O . HIS A 1 280 ? -1.982 -7.032 12.526 1.00 87.12 280 HIS A O 1
ATOM 2226 N N . GLN A 1 281 ? -0.652 -8.408 13.702 1.00 86.81 281 GLN A N 1
ATOM 2227 C CA . GLN A 1 281 ? -1.709 -9.342 14.112 1.00 86.81 281 GLN A CA 1
ATOM 2228 C C . GLN A 1 281 ? -2.661 -8.698 15.121 1.00 86.81 281 GLN A C 1
ATOM 2230 O O . GLN A 1 281 ? -3.875 -8.801 14.980 1.00 86.81 281 GLN A O 1
ATOM 2235 N N . SER A 1 282 ? -2.130 -7.983 16.114 1.00 90.88 282 SER A N 1
ATOM 2236 C CA . SER A 1 282 ? -2.956 -7.258 17.084 1.00 90.88 282 SER A CA 1
ATOM 2237 C C . SER A 1 282 ? -3.804 -6.195 16.384 1.00 90.88 282 SER A C 1
ATOM 2239 O O . SER A 1 282 ? -5.005 -6.113 16.627 1.00 90.88 282 SER A O 1
ATOM 2241 N N . ALA A 1 283 ? -3.215 -5.439 15.454 1.00 93.38 283 ALA A N 1
ATOM 2242 C CA . ALA A 1 283 ? -3.939 -4.464 14.644 1.00 93.38 283 ALA A CA 1
ATOM 2243 C C . ALA A 1 283 ? -5.029 -5.114 13.773 1.00 93.38 283 ALA A C 1
ATOM 2245 O O . ALA A 1 283 ? -6.123 -4.562 13.662 1.00 93.38 283 ALA A O 1
ATOM 2246 N N . TYR A 1 284 ? -4.771 -6.298 13.203 1.00 92.12 284 TYR A N 1
ATOM 2247 C CA . TYR A 1 284 ? -5.784 -7.099 12.507 1.00 92.12 284 TYR A CA 1
ATOM 2248 C C . TYR A 1 284 ? -6.970 -7.414 13.428 1.00 92.12 284 TYR A C 1
ATOM 2250 O O . TYR A 1 284 ? -8.101 -7.047 13.110 1.00 92.12 284 TYR A O 1
ATOM 2258 N N . THR A 1 285 ? -6.720 -8.006 14.597 1.00 94.38 285 THR A N 1
ATOM 2259 C CA . THR A 1 285 ? -7.774 -8.375 15.555 1.00 94.38 285 THR A CA 1
ATOM 2260 C C . THR A 1 285 ? -8.591 -7.162 15.997 1.00 94.38 285 THR A C 1
ATOM 2262 O O . THR A 1 285 ? -9.821 -7.207 15.988 1.00 94.38 285 THR A O 1
ATOM 2265 N N . ILE A 1 286 ? -7.922 -6.049 16.311 1.00 95.50 286 ILE A N 1
ATOM 2266 C CA . ILE A 1 286 ? -8.577 -4.796 16.706 1.00 95.50 286 ILE A CA 1
ATOM 2267 C C . ILE A 1 286 ? -9.445 -4.254 15.569 1.00 95.50 286 ILE A C 1
ATOM 2269 O O . ILE A 1 286 ? -10.585 -3.873 15.802 1.00 95.50 286 ILE A O 1
ATOM 2273 N N . THR A 1 287 ? -8.953 -4.266 14.329 1.00 95.50 287 THR A N 1
ATOM 2274 C CA . THR A 1 287 ? -9.717 -3.794 13.162 1.00 95.50 287 THR A CA 1
ATOM 2275 C C . THR A 1 287 ? -11.021 -4.583 12.996 1.00 95.50 287 THR A C 1
ATOM 2277 O O . THR A 1 287 ? -12.076 -3.998 12.758 1.00 95.50 287 THR A O 1
ATOM 2280 N N . PHE A 1 288 ? -10.988 -5.906 13.173 1.00 94.75 288 PHE A N 1
ATOM 2281 C CA . PHE A 1 288 ? -12.197 -6.735 13.124 1.00 94.75 288 PHE A CA 1
ATOM 2282 C C . PHE A 1 288 ? -13.141 -6.471 14.303 1.00 94.75 288 PHE A C 1
ATOM 2284 O O . PHE A 1 288 ? -14.357 -6.445 14.107 1.00 94.75 288 PHE A O 1
ATOM 2291 N N . ALA A 1 289 ? -12.608 -6.215 15.501 1.00 94.31 289 ALA A N 1
ATOM 2292 C CA . ALA A 1 289 ? -13.415 -5.792 16.643 1.00 94.31 289 ALA A CA 1
ATOM 2293 C C . ALA A 1 289 ? -14.116 -4.450 16.367 1.00 94.31 289 ALA A C 1
ATOM 2295 O O . ALA A 1 289 ? -15.326 -4.342 16.547 1.00 94.31 289 ALA A O 1
ATOM 2296 N N . LEU A 1 290 ? -13.401 -3.459 15.829 1.00 95.81 290 LEU A N 1
ATOM 2297 C CA . LEU A 1 290 ? -13.970 -2.168 15.427 1.00 95.81 290 LEU A CA 1
ATOM 2298 C C . LEU A 1 290 ? -15.046 -2.318 14.343 1.00 95.81 290 LEU A C 1
ATOM 2300 O O . LEU A 1 290 ? -16.056 -1.616 14.378 1.00 95.81 290 LEU A O 1
ATOM 2304 N N . ALA A 1 291 ? -14.865 -3.248 13.402 1.00 94.44 291 ALA A N 1
ATOM 2305 C CA . ALA A 1 291 ? -15.884 -3.554 12.403 1.00 94.44 291 ALA A CA 1
ATOM 2306 C C . ALA A 1 291 ? -17.140 -4.172 13.035 1.00 94.44 291 ALA A C 1
ATOM 2308 O O . ALA A 1 291 ? -18.262 -3.803 12.692 1.00 94.44 291 ALA A O 1
ATOM 2309 N N . ARG A 1 292 ? -16.959 -5.086 13.996 1.00 92.81 292 ARG A N 1
ATOM 2310 C CA . ARG A 1 292 ? -18.059 -5.706 14.746 1.00 92.81 292 ARG A CA 1
ATOM 2311 C C . ARG A 1 292 ? -18.838 -4.688 15.582 1.00 92.81 292 ARG A C 1
ATOM 2313 O O . ARG A 1 292 ? -20.054 -4.818 15.681 1.00 92.81 292 ARG A O 1
ATOM 2320 N N . LEU A 1 293 ? -18.144 -3.702 16.145 1.00 93.44 293 LEU A N 1
ATOM 2321 C CA . LEU A 1 293 ? -18.704 -2.626 16.970 1.00 93.44 293 LEU A CA 1
ATOM 2322 C C . LEU A 1 293 ? -19.269 -1.459 16.143 1.00 93.44 293 LEU A C 1
ATOM 2324 O O . LEU A 1 293 ? -19.660 -0.442 16.703 1.00 93.44 293 LEU A O 1
ATOM 2328 N N . GLY A 1 294 ? -19.315 -1.583 14.813 1.00 93.00 294 GLY A N 1
ATOM 2329 C CA . GLY A 1 294 ? -19.938 -0.582 13.947 1.00 93.00 294 GLY A CA 1
ATOM 2330 C C . GLY A 1 294 ? -19.136 0.710 13.782 1.00 93.00 294 GLY A C 1
ATOM 2331 O O . GLY A 1 294 ? -19.673 1.684 13.272 1.00 93.00 294 GLY A O 1
ATOM 2332 N N . VAL A 1 295 ? -17.853 0.731 14.156 1.00 95.31 295 VAL A N 1
ATOM 2333 C CA . VAL A 1 295 ? -16.970 1.896 13.959 1.00 95.31 295 VAL A CA 1
ATOM 2334 C C . VAL A 1 295 ? -16.516 1.998 12.502 1.00 95.31 295 VAL A C 1
ATOM 2336 O O . VAL A 1 295 ? -16.362 3.091 11.955 1.00 95.31 295 VAL A O 1
ATOM 2339 N N . ILE A 1 296 ? -16.304 0.848 11.857 1.00 96.31 296 ILE A N 1
ATOM 2340 C CA . ILE A 1 296 ? -15.868 0.749 10.461 1.00 96.31 296 ILE A CA 1
ATOM 2341 C C . ILE A 1 296 ? -16.630 -0.342 9.709 1.00 96.31 296 ILE A C 1
ATOM 2343 O O . ILE A 1 296 ? -17.154 -1.287 10.291 1.00 96.31 296 ILE A O 1
ATOM 2347 N N . LYS A 1 297 ? -16.620 -0.260 8.382 1.00 95.50 297 LYS A N 1
ATOM 2348 C CA . LYS A 1 297 ? -17.041 -1.325 7.472 1.00 95.50 297 LYS A CA 1
ATOM 2349 C C . LYS A 1 297 ? -15.841 -1.820 6.680 1.00 95.50 297 LYS A C 1
ATOM 2351 O O . LYS A 1 297 ? -15.177 -1.027 6.015 1.00 95.50 297 LYS A O 1
ATOM 2356 N N . ILE A 1 298 ? -15.604 -3.130 6.693 1.00 93.62 298 ILE A N 1
ATOM 2357 C CA . ILE A 1 298 ? -14.645 -3.779 5.792 1.00 93.62 298 ILE A CA 1
ATOM 2358 C C . ILE A 1 298 ? -15.331 -3.935 4.432 1.00 93.62 298 ILE A C 1
ATOM 2360 O O . ILE A 1 298 ? -16.289 -4.693 4.296 1.00 93.62 298 ILE A O 1
ATOM 2364 N N . VAL A 1 299 ? -14.881 -3.174 3.438 1.00 90.69 299 VAL A N 1
ATOM 2365 C CA . VAL A 1 299 ? -15.436 -3.192 2.076 1.00 90.69 299 VAL A CA 1
ATOM 2366 C C . VAL A 1 299 ? -14.819 -4.329 1.270 1.00 90.69 299 VAL A C 1
ATOM 2368 O O . VAL A 1 299 ? -15.531 -5.065 0.591 1.00 90.69 299 VAL A O 1
ATOM 2371 N N . ARG A 1 300 ? -13.498 -4.506 1.382 1.00 87.06 300 ARG A N 1
ATOM 2372 C CA . ARG A 1 300 ? -12.769 -5.623 0.778 1.00 87.06 300 ARG A CA 1
ATOM 2373 C C . ARG A 1 300 ? -11.613 -6.040 1.673 1.00 87.06 300 ARG A C 1
ATOM 2375 O O . ARG A 1 300 ? -10.852 -5.193 2.131 1.00 87.06 300 ARG A O 1
ATOM 2382 N N . ILE A 1 301 ? -11.432 -7.342 1.857 1.00 83.69 301 ILE A N 1
ATOM 2383 C CA . ILE A 1 301 ? -10.244 -7.890 2.516 1.00 83.69 301 ILE A CA 1
ATOM 2384 C C . ILE A 1 301 ? -9.083 -7.916 1.512 1.00 83.69 301 ILE A C 1
ATOM 2386 O O . ILE A 1 301 ? -9.260 -8.262 0.343 1.00 83.69 301 ILE A O 1
ATOM 2390 N N . GLY A 1 302 ? -7.910 -7.479 1.962 1.00 75.12 302 GLY A N 1
ATOM 2391 C CA . GLY A 1 302 ? -6.679 -7.475 1.182 1.00 75.12 302 GLY A CA 1
ATOM 2392 C C . GLY A 1 302 ? -6.084 -8.866 0.940 1.00 75.12 302 GLY A C 1
ATOM 2393 O O . GLY A 1 302 ? -6.438 -9.838 1.603 1.00 75.12 302 GLY A O 1
ATOM 2394 N N . ASP A 1 303 ? -5.139 -8.958 0.004 1.00 72.94 303 ASP A N 1
ATOM 2395 C CA . ASP A 1 303 ? -4.469 -10.218 -0.328 1.00 72.94 303 ASP A CA 1
ATOM 2396 C C . ASP A 1 303 ? -3.258 -10.460 0.588 1.00 72.94 303 ASP A C 1
ATOM 2398 O O . ASP A 1 303 ? -2.436 -9.568 0.794 1.00 72.94 303 ASP A O 1
ATOM 2402 N N . VAL A 1 304 ? -3.071 -11.700 1.049 1.00 59.34 304 VAL A N 1
ATOM 2403 C CA . VAL A 1 304 ? -1.948 -12.103 1.930 1.00 59.34 304 VAL A CA 1
ATOM 2404 C C . VAL A 1 304 ? -0.594 -12.165 1.191 1.00 59.34 304 VAL A C 1
ATOM 2406 O O . VAL A 1 304 ? 0.472 -12.248 1.797 1.00 59.34 304 VAL A O 1
ATOM 2409 N N . ARG A 1 305 ? -0.602 -12.114 -0.145 1.00 59.88 305 ARG A N 1
ATOM 2410 C CA . ARG A 1 305 ? 0.592 -12.321 -0.984 1.00 59.88 305 ARG A CA 1
ATOM 2411 C C . ARG A 1 305 ? 1.584 -11.148 -0.883 1.00 59.88 305 ARG A C 1
ATOM 2413 O O . ARG A 1 305 ? 1.173 -10.020 -0.622 1.00 59.88 305 ARG A O 1
ATOM 2420 N N . PRO A 1 306 ? 2.883 -11.354 -1.181 1.00 42.75 306 PRO A N 1
ATOM 2421 C CA . PRO A 1 306 ? 3.833 -10.253 -1.341 1.00 42.75 306 PRO A CA 1
ATOM 2422 C C . PRO A 1 306 ? 3.338 -9.254 -2.398 1.00 42.75 306 PRO A C 1
ATOM 2424 O O . PRO A 1 306 ? 3.037 -9.647 -3.526 1.00 42.75 306 PRO A O 1
ATOM 2427 N N . ASN A 1 307 ? 3.260 -7.966 -2.041 1.00 51.84 307 ASN A N 1
ATOM 2428 C CA . ASN A 1 307 ? 2.618 -6.902 -2.839 1.00 51.84 307 ASN A CA 1
ATOM 2429 C C . ASN A 1 307 ? 1.106 -7.102 -3.075 1.00 51.84 307 ASN A C 1
ATOM 2431 O O . ASN A 1 307 ? 0.555 -6.596 -4.055 1.00 51.84 307 ASN A O 1
ATOM 2435 N N . GLY A 1 308 ? 0.447 -7.857 -2.196 1.00 57.84 308 GLY A N 1
ATOM 2436 C CA . GLY A 1 308 ? -0.997 -8.029 -2.166 1.00 57.84 308 GLY A CA 1
ATOM 2437 C C . GLY A 1 308 ? -1.726 -6.709 -1.941 1.00 57.84 308 GLY A C 1
ATOM 2438 O O . GLY A 1 308 ? -1.165 -5.746 -1.410 1.00 57.84 308 GLY A O 1
ATOM 2439 N N . ARG A 1 309 ? -2.982 -6.635 -2.388 1.00 67.69 309 ARG A N 1
ATOM 2440 C CA . ARG A 1 309 ? -3.781 -5.421 -2.199 1.00 67.69 309 ARG A CA 1
ATOM 2441 C C . ARG A 1 309 ? -4.046 -5.209 -0.714 1.00 67.69 309 ARG A C 1
ATOM 2443 O O . ARG A 1 309 ? -4.368 -6.163 -0.018 1.00 67.69 309 ARG A O 1
ATOM 2450 N N . ALA A 1 310 ? -3.968 -3.967 -0.247 1.00 79.56 310 ALA A N 1
ATOM 2451 C CA . ALA A 1 310 ? -4.455 -3.621 1.083 1.00 79.56 310 ALA A CA 1
ATOM 2452 C C . ALA A 1 310 ? -5.983 -3.795 1.169 1.00 79.56 310 ALA A C 1
ATOM 2454 O O . ALA A 1 310 ? -6.690 -3.764 0.149 1.00 79.56 310 ALA A O 1
ATOM 2455 N N . SER A 1 311 ? -6.470 -3.979 2.396 1.00 85.81 311 SER A N 1
ATOM 2456 C CA . SER A 1 311 ? -7.900 -3.998 2.688 1.00 85.81 311 SER A CA 1
ATOM 2457 C C . SER A 1 311 ? -8.502 -2.609 2.452 1.00 85.81 311 SER A C 1
ATOM 2459 O O . SER A 1 311 ? -7.844 -1.587 2.664 1.00 85.81 311 SER A O 1
ATOM 2461 N N . GLU A 1 312 ? -9.748 -2.589 1.992 1.00 90.25 312 GLU A N 1
ATOM 2462 C CA . GLU A 1 312 ? -10.552 -1.387 1.774 1.00 90.25 312 GLU A CA 1
ATOM 2463 C C . GLU A 1 312 ? -11.572 -1.249 2.897 1.00 90.25 312 GLU A C 1
ATOM 2465 O O . GLU A 1 312 ? -12.257 -2.215 3.246 1.00 90.25 312 GLU A O 1
ATOM 2470 N N . PHE A 1 313 ? -11.698 -0.040 3.430 1.00 93.06 313 PHE A N 1
ATOM 2471 C CA . PHE A 1 313 ? -12.558 0.260 4.565 1.00 93.06 313 PHE A CA 1
ATOM 2472 C C . PHE A 1 313 ? -13.398 1.507 4.315 1.00 93.06 313 PHE A C 1
ATOM 2474 O O . PHE A 1 313 ? -13.090 2.332 3.455 1.00 93.06 313 PHE A O 1
ATOM 2481 N N . ARG A 1 314 ? -14.454 1.648 5.112 1.00 94.00 314 ARG A N 1
ATOM 2482 C CA . ARG A 1 314 ? -15.236 2.873 5.272 1.00 94.00 314 ARG A CA 1
ATOM 2483 C C . ARG A 1 314 ? -15.418 3.140 6.763 1.00 94.00 314 ARG A C 1
ATOM 2485 O O . ARG A 1 314 ? -15.703 2.206 7.507 1.00 94.00 314 ARG A O 1
ATOM 2492 N N . TYR A 1 315 ? -15.244 4.383 7.194 1.00 95.88 315 TYR A N 1
ATOM 2493 C CA . TYR A 1 315 ? -15.532 4.791 8.570 1.00 95.88 315 TYR A CA 1
ATOM 2494 C C . TYR A 1 315 ? -17.032 5.055 8.732 1.00 95.88 315 TYR A C 1
ATOM 2496 O O . TYR A 1 315 ? -17.668 5.513 7.783 1.00 95.88 315 TYR A O 1
ATOM 2504 N N . LEU A 1 316 ? -17.600 4.701 9.885 1.00 93.38 316 LEU A N 1
ATOM 2505 C CA . LEU A 1 316 ? -19.050 4.718 10.097 1.00 93.38 316 LEU A CA 1
ATOM 2506 C C . LEU A 1 316 ? -19.514 5.684 11.189 1.00 93.38 316 LEU A C 1
ATOM 2508 O O . LEU A 1 316 ? -20.679 6.071 11.156 1.00 93.38 316 LEU A O 1
ATOM 2512 N N . LEU A 1 317 ? -18.650 6.086 12.129 1.00 86.38 317 LEU A N 1
ATOM 2513 C CA . LEU A 1 317 ? -19.061 7.057 13.145 1.00 86.38 317 LEU A CA 1
ATOM 2514 C C . LEU A 1 317 ? -19.207 8.437 12.497 1.00 86.38 317 LEU A C 1
ATOM 2516 O O . LEU A 1 317 ? -18.313 8.906 11.789 1.00 86.38 317 LEU A O 1
ATOM 2520 N N . SER A 1 318 ? -20.350 9.075 12.726 1.00 69.88 318 SER A N 1
ATOM 2521 C CA . SER A 1 318 ? -20.567 10.461 12.322 1.00 69.88 318 SER A CA 1
ATOM 2522 C C . SER A 1 318 ? -19.837 11.405 13.285 1.00 69.88 318 SER A C 1
ATOM 2524 O O . SER A 1 318 ? -19.709 11.107 14.470 1.00 69.88 318 SER A O 1
ATOM 2526 N N . GLU A 1 319 ? -19.377 12.565 12.810 1.00 55.34 319 GLU A N 1
ATOM 2527 C CA . GLU A 1 319 ? -18.772 13.603 13.670 1.00 55.34 319 GLU A CA 1
ATOM 2528 C C . GLU A 1 319 ? -19.780 14.233 14.662 1.00 55.34 319 GLU A C 1
ATOM 2530 O O . GLU A 1 319 ? -19.416 15.086 15.469 1.00 55.34 319 GLU A O 1
ATOM 2535 N N . THR A 1 320 ? -21.050 13.820 14.623 1.00 42.25 320 THR A N 1
ATOM 2536 C CA . THR A 1 320 ? -22.172 14.455 15.326 1.00 42.25 320 THR A CA 1
ATOM 2537 C C . THR A 1 320 ? -22.494 13.910 16.721 1.00 42.25 320 THR A C 1
ATOM 2539 O O . THR A 1 320 ? -23.306 14.518 17.409 1.00 42.25 320 THR A O 1
ATOM 2542 N N . GLU A 1 321 ? -21.841 12.854 17.208 1.00 43.88 321 GLU A N 1
ATOM 2543 C CA . GLU A 1 321 ? -22.138 12.265 18.535 1.00 43.88 321 GLU A CA 1
ATOM 2544 C C . GLU A 1 321 ? -21.252 12.800 19.679 1.00 43.88 321 GLU A C 1
ATOM 2546 O O . GLU A 1 321 ? -20.959 12.090 20.632 1.00 43.88 321 GLU A O 1
ATOM 2551 N N . ASN A 1 322 ? -20.823 14.065 19.602 1.00 36.12 322 ASN A N 1
ATOM 2552 C CA . ASN A 1 322 ? -20.132 14.759 20.704 1.00 36.12 322 ASN A CA 1
ATOM 2553 C C . ASN A 1 322 ? -20.887 15.992 21.234 1.00 36.12 322 ASN A C 1
ATOM 2555 O O . ASN A 1 322 ? -20.334 16.757 22.022 1.00 36.12 322 ASN A O 1
ATOM 2559 N N . ARG A 1 323 ? -22.151 16.204 20.847 1.00 35.47 323 ARG A N 1
ATOM 2560 C CA . ARG A 1 323 ? -23.025 17.124 21.588 1.00 35.47 323 ARG A CA 1
ATOM 2561 C C . ARG A 1 323 ? -23.732 16.320 22.664 1.00 35.47 323 ARG A C 1
ATOM 2563 O O . ARG A 1 323 ? -24.787 15.749 22.422 1.00 35.47 323 ARG A O 1
ATOM 2570 N N . VAL A 1 324 ? -23.088 16.245 23.824 1.00 36.66 324 VAL A N 1
ATOM 2571 C CA . VAL A 1 324 ? -23.767 15.916 25.075 1.00 36.66 324 VAL A CA 1
ATOM 2572 C C . VAL A 1 324 ? -24.984 16.837 25.168 1.00 36.66 324 VAL A C 1
ATOM 2574 O O . VAL A 1 324 ? -24.854 18.053 25.029 1.00 36.66 324 VAL A O 1
ATOM 2577 N N . GLU A 1 325 ? -26.160 16.237 25.325 1.00 35.50 325 GLU A N 1
ATOM 2578 C CA . GLU A 1 325 ? -27.389 16.908 25.732 1.00 35.50 325 GLU A CA 1
ATOM 2579 C C . GLU A 1 325 ? -27.189 17.484 27.146 1.00 35.50 325 GLU A C 1
ATOM 2581 O O . GLU A 1 325 ? -27.591 16.897 28.143 1.00 35.50 325 GLU A O 1
ATOM 2586 N N . GLU A 1 326 ? -26.525 18.632 27.243 1.00 41.88 326 GLU A N 1
ATOM 2587 C CA . GLU A 1 326 ? -26.660 19.567 28.360 1.00 41.88 326 GLU A CA 1
ATOM 2588 C C . GLU A 1 326 ? -27.529 20.725 27.868 1.00 41.88 326 GLU A C 1
ATOM 2590 O O . GLU A 1 326 ? -27.023 21.779 27.510 1.00 41.88 326 GLU A O 1
ATOM 2595 N N . ASP A 1 327 ? -28.834 20.483 27.738 1.00 40.88 327 ASP A N 1
ATOM 2596 C CA . ASP A 1 327 ? -29.859 21.524 27.891 1.00 40.88 327 ASP A CA 1
ATOM 2597 C C . ASP A 1 327 ? -31.254 20.884 27.858 1.00 40.88 327 ASP A C 1
ATOM 2599 O O . ASP A 1 327 ? -31.995 20.925 26.878 1.00 40.88 327 ASP A O 1
ATOM 2603 N N . ALA A 1 328 ? -31.628 20.279 28.981 1.00 38.38 328 ALA A N 1
ATOM 2604 C CA . ALA A 1 328 ? -33.021 20.248 29.400 1.00 38.38 328 ALA A CA 1
ATOM 2605 C C . ALA A 1 328 ? -33.086 20.972 30.745 1.00 38.38 328 ALA A C 1
ATOM 2607 O O . ALA A 1 328 ? -33.062 20.364 31.815 1.00 38.38 328 ALA A O 1
ATOM 2608 N N . GLY A 1 329 ? -33.062 22.302 30.645 1.00 32.97 329 GLY A N 1
ATOM 2609 C CA . GLY A 1 329 ? -33.224 23.220 31.756 1.00 32.97 329 GLY A CA 1
ATOM 2610 C C . GLY A 1 329 ? -34.515 22.950 32.522 1.00 32.97 329 GLY A C 1
ATOM 2611 O O . GLY A 1 329 ? -35.587 22.753 31.947 1.00 32.97 329 GLY A O 1
ATOM 2612 N N . PHE A 1 330 ? -34.373 22.950 33.840 1.00 41.31 330 PHE A N 1
ATOM 2613 C CA . PHE A 1 330 ? -35.458 22.962 34.803 1.00 41.31 330 PHE A CA 1
ATOM 2614 C C . PHE A 1 330 ? -35.651 24.414 35.265 1.00 41.31 330 PHE A C 1
ATOM 2616 O O . PHE A 1 330 ? -34.892 24.889 36.099 1.00 41.31 330 PHE A O 1
ATOM 2623 N N . GLU A 1 331 ? -36.646 25.102 34.709 1.00 43.00 331 GLU A N 1
ATOM 2624 C CA . GLU A 1 331 ? -37.327 26.296 35.248 1.00 43.00 331 GLU A CA 1
ATOM 2625 C C . GLU A 1 331 ? -38.748 26.240 34.643 1.00 43.00 331 GLU A C 1
ATOM 2627 O O . GLU A 1 331 ? -38.871 26.084 33.430 1.00 43.00 331 GLU A O 1
ATOM 2632 N N . LEU A 1 332 ? -39.880 26.252 35.355 1.00 41.28 332 LEU A N 1
ATOM 2633 C CA . LEU A 1 332 ? -40.274 26.661 36.709 1.00 41.28 332 LEU A CA 1
ATOM 2634 C C . LEU A 1 332 ? -41.361 25.713 37.242 1.00 41.28 332 LEU A C 1
ATOM 2636 O O . LEU A 1 332 ? -42.194 25.263 36.418 1.00 41.28 332 LEU A O 1
#